Protein AF-A0A7J2RXG9-F1 (afdb_monomer_lite)

Structure (mmCIF, N/CA/C/O backbone):
data_AF-A0A7J2RXG9-F1
#
_entry.id   AF-A0A7J2RXG9-F1
#
loop_
_atom_site.group_PDB
_atom_site.id
_atom_site.type_symbol
_atom_site.label_atom_id
_atom_site.label_alt_id
_atom_site.label_comp_id
_atom_site.label_asym_id
_atom_site.label_entity_id
_atom_site.label_seq_id
_atom_site.pdbx_PDB_ins_code
_atom_site.Cartn_x
_atom_site.Cartn_y
_atom_site.Cartn_z
_atom_site.occupancy
_atom_site.B_iso_or_equiv
_atom_site.auth_seq_id
_atom_site.auth_comp_id
_atom_site.auth_asym_id
_atom_site.auth_atom_id
_atom_site.pdbx_PDB_model_num
ATOM 1 N N . MET A 1 1 ? -74.965 -6.682 -1.757 1.00 42.69 1 MET A N 1
ATOM 2 C CA . MET A 1 1 ? -73.764 -5.880 -1.440 1.00 42.69 1 MET A CA 1
ATOM 3 C C . MET A 1 1 ? -73.115 -6.500 -0.216 1.00 42.69 1 MET A C 1
ATOM 5 O O . MET A 1 1 ? -73.518 -6.186 0.895 1.00 42.69 1 MET A O 1
ATOM 9 N N . GLU A 1 2 ? -72.180 -7.428 -0.402 1.00 43.09 2 GLU A N 1
ATOM 10 C CA . GLU A 1 2 ? -71.397 -7.960 0.717 1.00 43.09 2 GLU A CA 1
ATOM 11 C C . GLU A 1 2 ? -70.166 -7.076 0.910 1.00 43.09 2 GLU A C 1
ATOM 13 O O . GLU A 1 2 ? -69.322 -6.944 0.026 1.00 43.09 2 GLU A O 1
ATOM 18 N N . ARG A 1 3 ? -70.118 -6.392 2.057 1.00 48.59 3 ARG A N 1
ATOM 19 C CA . ARG A 1 3 ? -68.965 -5.599 2.482 1.00 48.59 3 ARG A CA 1
ATOM 20 C C . ARG A 1 3 ? -67.862 -6.570 2.900 1.00 48.59 3 ARG A C 1
ATOM 22 O O . ARG A 1 3 ? -67.930 -7.138 3.985 1.00 48.59 3 ARG A O 1
ATOM 29 N N . GLY A 1 4 ? -66.876 -6.763 2.024 1.00 45.91 4 GLY A N 1
ATOM 30 C CA . GLY A 1 4 ? -65.671 -7.545 2.294 1.00 45.91 4 GLY A CA 1
ATOM 31 C C . GLY A 1 4 ? -64.913 -6.971 3.489 1.00 45.91 4 GLY A C 1
ATOM 32 O O . GLY A 1 4 ? -64.335 -5.890 3.414 1.00 45.91 4 GLY A O 1
ATOM 33 N N . GLY A 1 5 ? -64.976 -7.681 4.613 1.00 48.12 5 GLY A N 1
ATOM 34 C CA . GLY A 1 5 ? -64.293 -7.331 5.848 1.00 48.12 5 GLY A CA 1
ATOM 35 C C . GLY A 1 5 ? -62.840 -7.776 5.809 1.00 48.12 5 GLY A C 1
ATOM 36 O O . GLY A 1 5 ? -62.522 -8.881 6.234 1.00 48.12 5 GLY A O 1
ATOM 37 N N . TYR A 1 6 ? -61.945 -6.912 5.348 1.00 53.44 6 TYR A N 1
ATOM 38 C CA . TYR A 1 6 ? -60.526 -7.049 5.664 1.00 53.44 6 TYR A CA 1
ATOM 39 C C . TYR A 1 6 ? -60.260 -6.304 6.974 1.00 53.44 6 TYR A C 1
ATOM 41 O O . TYR A 1 6 ? -60.362 -5.080 7.045 1.00 53.44 6 TYR A O 1
ATOM 49 N N . LYS A 1 7 ? -59.935 -7.056 8.030 1.00 58.53 7 LYS A N 1
ATOM 50 C CA . LYS A 1 7 ? -59.293 -6.508 9.228 1.00 58.53 7 LYS A CA 1
ATOM 51 C C . LYS A 1 7 ? -57.789 -6.508 8.975 1.00 58.53 7 LYS A C 1
ATOM 53 O O . LYS A 1 7 ? -57.176 -7.569 8.967 1.00 58.53 7 LYS A O 1
ATOM 58 N N . ILE A 1 8 ? -57.207 -5.331 8.764 1.00 63.22 8 ILE A N 1
ATOM 59 C CA . ILE A 1 8 ? -55.752 -5.158 8.832 1.00 63.22 8 ILE A CA 1
ATOM 60 C C . ILE A 1 8 ? -55.407 -5.202 10.321 1.00 63.22 8 ILE A C 1
ATOM 62 O O . ILE A 1 8 ? -55.658 -4.230 11.030 1.00 63.22 8 ILE A O 1
ATOM 66 N N . SER A 1 9 ? -54.957 -6.357 10.817 1.00 66.12 9 SER A N 1
ATOM 67 C CA . SER A 1 9 ? -54.603 -6.509 12.232 1.00 66.12 9 SER A CA 1
ATOM 68 C C . SER A 1 9 ? -53.249 -5.881 12.547 1.00 66.12 9 SER A C 1
ATOM 70 O O . SER A 1 9 ? -53.101 -5.322 13.624 1.00 66.12 9 SER A O 1
ATOM 72 N N . ASP A 1 10 ? -52.311 -5.886 11.592 1.00 61.22 10 ASP A N 1
ATOM 73 C CA . ASP A 1 10 ? -50.938 -5.432 11.812 1.00 61.22 10 ASP A CA 1
ATOM 74 C C . ASP A 1 10 ? -50.377 -4.780 10.541 1.00 61.22 10 ASP A C 1
ATOM 76 O O . ASP A 1 10 ? -50.108 -5.443 9.540 1.00 61.22 10 ASP A O 1
ATOM 80 N N . ILE A 1 11 ? -50.218 -3.453 10.572 1.00 64.62 11 ILE A N 1
ATOM 81 C CA . ILE A 1 11 ? -49.671 -2.659 9.452 1.00 64.62 11 ILE A CA 1
ATOM 82 C C . ILE A 1 11 ? -48.159 -2.912 9.290 1.00 64.62 11 ILE A C 1
ATOM 84 O O . ILE A 1 11 ? -47.605 -2.746 8.206 1.00 64.62 11 ILE A O 1
ATOM 88 N N . TYR A 1 12 ? -47.491 -3.351 10.357 1.00 57.19 12 TYR A N 1
ATOM 89 C CA . TYR A 1 12 ? -46.073 -3.680 10.370 1.00 57.19 12 TYR A CA 1
ATOM 90 C C . TYR A 1 12 ? -45.894 -5.143 10.771 1.00 57.19 12 TYR A C 1
ATOM 92 O O . TYR A 1 12 ? -46.084 -5.500 11.929 1.00 57.19 12 TYR A O 1
ATOM 100 N N . GLN A 1 13 ? -45.513 -5.990 9.815 1.00 66.94 13 GLN A N 1
ATOM 101 C CA . GLN A 1 13 ? -45.321 -7.430 10.041 1.00 66.94 13 GLN A CA 1
ATOM 102 C C . GLN A 1 13 ? -43.941 -7.788 10.620 1.00 66.94 13 GLN A C 1
ATOM 104 O O . GLN A 1 13 ? -43.598 -8.962 10.724 1.00 66.94 13 GLN A O 1
ATOM 109 N N . GLY A 1 14 ? -43.153 -6.781 11.013 1.00 63.03 14 GLY A N 1
ATOM 110 C CA . GLY A 1 14 ? -41.749 -6.959 11.363 1.00 63.03 14 GLY A CA 1
ATOM 111 C C . GLY A 1 14 ? -40.868 -7.110 10.120 1.00 63.03 14 GLY A C 1
ATOM 112 O O . GLY A 1 14 ? -41.244 -7.735 9.132 1.00 63.03 14 GLY A O 1
ATOM 113 N N . GLY A 1 15 ? -39.684 -6.501 10.157 1.00 63.00 15 GLY A N 1
ATOM 114 C CA . GLY A 1 15 ? -38.623 -6.791 9.195 1.00 63.00 15 GLY A CA 1
ATOM 115 C C . GLY A 1 15 ? -37.916 -8.101 9.542 1.00 63.00 15 GLY A C 1
ATOM 116 O O . GLY A 1 15 ? -37.978 -8.571 10.679 1.00 63.00 15 GLY A O 1
ATOM 117 N N . TYR A 1 16 ? -37.215 -8.681 8.569 1.00 63.84 16 TYR A N 1
ATOM 118 C CA . TYR A 1 16 ? -36.390 -9.860 8.811 1.00 63.84 16 TYR A CA 1
ATOM 119 C C . TYR A 1 16 ? -35.345 -9.579 9.893 1.00 63.84 16 TYR A C 1
ATOM 121 O O . TYR A 1 16 ? -34.663 -8.553 9.872 1.00 63.84 16 TYR A O 1
ATOM 129 N N . SER A 1 17 ? -35.212 -10.511 10.833 1.00 64.31 17 SER A N 1
ATOM 130 C CA . SER A 1 17 ? -34.159 -10.459 11.839 1.00 64.31 17 SER A CA 1
ATOM 131 C C . SER A 1 17 ? -32.800 -10.623 11.162 1.00 64.31 17 SER A C 1
ATOM 133 O O . SER A 1 17 ? -32.586 -11.569 10.404 1.00 64.31 17 SER A O 1
ATOM 135 N N . SER A 1 18 ? -31.843 -9.756 11.486 1.00 59.91 18 SER A N 1
ATOM 136 C CA . SER A 1 18 ? -30.441 -9.926 11.082 1.00 59.91 18 SER A CA 1
ATOM 137 C C . SER A 1 18 ? -29.799 -11.189 11.673 1.00 59.91 18 SER A C 1
ATOM 139 O O . SER A 1 18 ? -28.766 -11.632 11.178 1.00 59.91 18 SER A O 1
ATOM 141 N N . LEU A 1 19 ? -30.427 -11.791 12.692 1.00 62.97 19 LEU A N 1
ATOM 142 C CA . LEU A 1 19 ? -30.044 -13.073 13.291 1.00 62.97 19 LEU A CA 1
ATOM 143 C C . LEU A 1 19 ? -30.729 -14.275 12.619 1.00 62.97 19 LEU A C 1
ATOM 145 O O . LEU A 1 19 ? -30.413 -15.418 12.936 1.00 62.97 19 LEU A O 1
ATOM 149 N N . THR A 1 20 ? -31.697 -14.041 11.729 1.00 66.69 20 THR A N 1
ATOM 150 C CA . THR A 1 20 ? -32.462 -15.095 11.045 1.00 66.69 20 THR A CA 1
ATOM 151 C C . THR A 1 20 ? -32.682 -14.689 9.585 1.00 66.69 20 THR A C 1
ATOM 153 O O . THR A 1 20 ? -33.781 -14.277 9.204 1.00 66.69 20 THR A O 1
ATOM 156 N N . PRO A 1 21 ? -31.613 -14.722 8.768 1.00 63.91 21 PRO A N 1
ATOM 157 C CA . PRO A 1 21 ? -31.668 -14.222 7.405 1.00 63.91 21 PRO A CA 1
ATOM 158 C C . PRO A 1 21 ? -32.644 -15.039 6.538 1.00 63.91 21 PRO A C 1
ATOM 160 O O . PRO A 1 21 ? -32.667 -16.267 6.628 1.00 63.91 21 PRO A O 1
ATOM 163 N N . PRO A 1 22 ? -33.422 -14.390 5.655 1.00 68.00 22 PRO A N 1
ATOM 164 C CA . PRO A 1 22 ? -34.437 -15.054 4.833 1.00 68.00 22 PRO A CA 1
ATOM 165 C C . PRO A 1 22 ? -33.862 -15.899 3.685 1.00 68.00 22 PRO A C 1
ATOM 167 O O . PRO A 1 22 ? -34.591 -16.672 3.069 1.00 68.00 22 PRO A O 1
ATOM 170 N N . SER A 1 23 ? -32.574 -15.747 3.359 1.00 74.44 23 SER A N 1
ATOM 171 C CA . SER A 1 23 ? -31.891 -16.540 2.330 1.00 74.44 23 SER A CA 1
ATOM 172 C C . SER A 1 23 ? -30.380 -16.598 2.573 1.00 74.44 23 SER A C 1
ATOM 174 O O . SER A 1 23 ? -29.832 -15.762 3.290 1.00 74.44 23 SER A O 1
ATOM 176 N N . GLY A 1 24 ? -29.694 -17.543 1.923 1.00 67.56 24 GLY A N 1
ATOM 177 C CA . GLY A 1 24 ? -28.233 -17.692 2.005 1.00 67.56 24 GLY A CA 1
ATOM 178 C C . GLY A 1 24 ? -27.420 -16.554 1.372 1.00 67.56 24 GLY A C 1
ATOM 179 O O . GLY A 1 24 ? -26.221 -16.476 1.605 1.00 67.56 24 GLY A O 1
ATOM 180 N N . ASN A 1 25 ? -28.058 -15.651 0.618 1.00 75.25 25 ASN A N 1
ATOM 181 C CA . ASN A 1 25 ? -27.409 -14.476 0.021 1.00 75.25 25 ASN A CA 1
ATOM 182 C C . ASN A 1 25 ? -27.517 -13.224 0.909 1.00 75.25 25 ASN A C 1
ATOM 184 O O . ASN A 1 25 ? -27.153 -12.127 0.488 1.00 75.25 25 ASN A O 1
ATOM 188 N N . TYR A 1 26 ? -28.070 -13.360 2.115 1.00 72.75 26 TYR A N 1
ATOM 189 C CA . TYR A 1 26 ? -28.228 -12.246 3.034 1.00 72.75 26 TYR A CA 1
ATOM 190 C C . TYR A 1 26 ? -26.933 -12.032 3.821 1.00 72.75 26 TYR A C 1
ATOM 192 O O . TYR A 1 26 ? -26.518 -12.885 4.606 1.00 72.75 26 TYR A O 1
ATOM 200 N N . ILE A 1 27 ? -26.302 -10.877 3.627 1.00 71.62 27 ILE A N 1
ATOM 201 C CA . ILE A 1 27 ? -25.128 -10.474 4.400 1.00 71.62 27 ILE A CA 1
ATOM 202 C C . ILE A 1 27 ? -25.622 -9.947 5.744 1.00 71.62 27 ILE A C 1
ATOM 204 O O . ILE A 1 27 ? -26.422 -9.011 5.805 1.00 71.62 27 ILE A O 1
ATOM 208 N N . THR A 1 28 ? -25.180 -10.562 6.839 1.00 72.31 28 THR A N 1
ATOM 209 C CA . THR A 1 28 ? -25.540 -10.070 8.171 1.00 72.31 28 THR A CA 1
ATOM 210 C C . THR A 1 28 ? -24.687 -8.849 8.499 1.00 72.31 28 THR A C 1
ATOM 212 O O . THR A 1 28 ? -23.501 -8.809 8.176 1.00 72.31 28 THR A O 1
ATOM 215 N N . ALA A 1 29 ? -25.257 -7.848 9.172 1.00 71.00 29 ALA A N 1
ATOM 216 C CA . ALA A 1 29 ? -24.521 -6.629 9.522 1.00 71.00 29 ALA A CA 1
ATOM 217 C C . ALA A 1 29 ? -23.242 -6.919 10.337 1.00 71.00 29 ALA A C 1
ATOM 219 O O . ALA A 1 29 ? -22.249 -6.216 10.197 1.00 71.00 29 ALA A O 1
ATOM 220 N N . ALA A 1 30 ? -23.238 -8.002 11.123 1.00 72.81 30 ALA A N 1
ATOM 221 C CA . ALA A 1 30 ? -22.078 -8.454 11.888 1.00 72.81 30 ALA A CA 1
ATOM 222 C C . ALA A 1 30 ? -20.894 -8.920 11.017 1.00 72.81 30 ALA A C 1
ATOM 224 O O . ALA A 1 30 ? -19.774 -8.965 11.508 1.00 72.81 30 ALA A O 1
ATOM 225 N N . THR A 1 31 ? -21.125 -9.260 9.744 1.00 77.88 31 THR A N 1
ATOM 226 C CA . THR A 1 31 ? -20.063 -9.636 8.789 1.00 77.88 31 THR A CA 1
ATOM 227 C C . THR A 1 31 ? -19.453 -8.445 8.048 1.00 77.88 31 THR A C 1
ATOM 229 O O . THR A 1 31 ? -18.541 -8.630 7.246 1.00 77.88 31 THR A O 1
ATOM 232 N N . LEU A 1 32 ? -19.939 -7.227 8.301 1.00 83.88 32 LEU A N 1
ATOM 233 C CA . LEU A 1 32 ? -19.414 -6.004 7.705 1.00 83.88 32 LEU A CA 1
ATOM 234 C C . LEU A 1 32 ? -18.395 -5.344 8.640 1.00 83.88 32 LEU A C 1
ATOM 236 O O . LEU A 1 32 ? -18.587 -5.289 9.858 1.00 83.88 32 LEU A O 1
ATOM 240 N N . GLY A 1 33 ? -17.328 -4.811 8.046 1.00 90.69 33 GLY A N 1
ATOM 241 C CA . GLY A 1 33 ? -16.351 -3.962 8.720 1.00 90.69 33 GLY A CA 1
ATOM 242 C C . GLY A 1 33 ? -16.429 -2.511 8.247 1.00 90.69 33 GLY A C 1
ATOM 243 O O . GLY A 1 33 ? -17.040 -2.212 7.219 1.00 90.69 33 GLY A O 1
ATOM 244 N N . MET A 1 34 ? -15.799 -1.607 8.993 1.00 94.56 34 MET A N 1
ATOM 245 C CA . MET A 1 34 ? -15.643 -0.197 8.615 1.00 94.56 34 MET A CA 1
ATOM 246 C C . MET A 1 34 ? -14.198 0.254 8.769 1.00 94.56 34 MET A C 1
ATOM 248 O O . MET A 1 34 ? -13.487 -0.232 9.638 1.00 94.56 34 MET A O 1
ATOM 252 N N . THR A 1 35 ? -13.786 1.229 7.972 1.00 95.44 35 THR A N 1
ATOM 253 C CA . THR A 1 35 ? -12.441 1.813 8.010 1.00 95.44 35 THR A CA 1
ATOM 254 C C . THR A 1 35 ? -12.472 3.186 8.691 1.00 95.44 35 THR A C 1
ATOM 256 O O . THR A 1 35 ? -13.479 3.898 8.604 1.00 95.44 35 THR A O 1
ATOM 259 N N . THR A 1 36 ? -11.422 3.594 9.415 1.00 95.56 36 THR A N 1
ATOM 260 C CA . THR A 1 36 ? -11.299 4.977 9.935 1.00 95.56 36 THR A CA 1
ATOM 261 C C . THR A 1 36 ? -11.050 5.985 8.800 1.00 95.56 36 THR A C 1
ATOM 263 O O . THR A 1 36 ? -10.757 5.587 7.683 1.00 95.56 36 THR A O 1
ATOM 266 N N . ASP A 1 37 ? -11.215 7.296 9.013 1.00 94.25 37 ASP A N 1
ATOM 267 C CA . ASP A 1 37 ? -10.786 8.269 7.988 1.00 94.25 37 ASP A CA 1
ATOM 268 C C . ASP A 1 37 ? -9.241 8.324 7.929 1.00 94.25 37 ASP A C 1
ATOM 270 O O . ASP A 1 37 ? -8.614 8.566 8.962 1.00 94.25 37 ASP A O 1
ATOM 274 N N . PRO A 1 38 ? -8.606 8.133 6.757 1.00 92.88 38 PRO A N 1
ATOM 275 C CA . PRO A 1 38 ? -7.146 8.157 6.627 1.00 92.88 38 PRO A CA 1
ATOM 276 C C . PRO A 1 38 ? -6.512 9.535 6.871 1.00 92.88 38 PRO A C 1
ATOM 278 O O . PRO A 1 38 ? -5.294 9.646 6.980 1.00 92.88 38 PRO A O 1
ATOM 281 N N . ARG A 1 39 ? -7.311 10.607 6.911 1.00 92.62 39 ARG A N 1
ATOM 282 C CA . ARG A 1 39 ? -6.842 11.999 7.009 1.00 92.62 39 ARG A CA 1
ATOM 283 C C . ARG A 1 39 ? -6.752 12.507 8.446 1.00 92.62 39 ARG A C 1
ATOM 285 O O . ARG A 1 39 ? -6.415 13.672 8.654 1.00 92.62 39 ARG A O 1
ATOM 292 N N . THR A 1 40 ? -7.082 11.680 9.437 1.00 93.00 40 THR A N 1
ATOM 293 C CA . THR A 1 40 ? -7.108 12.085 10.846 1.00 93.00 40 THR A CA 1
ATOM 294 C C . THR A 1 40 ? -6.225 11.204 11.715 1.00 93.00 40 THR A C 1
ATOM 296 O O . THR A 1 40 ? -6.264 9.981 11.649 1.00 93.00 40 THR A O 1
ATOM 299 N N . ALA A 1 41 ? -5.474 11.843 12.610 1.00 93.62 41 ALA A N 1
ATOM 300 C CA . ALA A 1 41 ? -4.743 11.157 13.671 1.00 93.62 41 ALA A CA 1
ATOM 301 C C . ALA A 1 41 ? -5.644 10.797 14.869 1.00 93.62 41 ALA A C 1
ATOM 303 O O . ALA A 1 41 ? -5.244 10.048 15.766 1.00 93.62 41 ALA A O 1
ATOM 304 N N . ASN A 1 42 ? -6.873 11.330 14.924 1.00 94.75 42 ASN A N 1
ATOM 305 C CA . ASN A 1 42 ? -7.802 11.086 16.025 1.00 94.75 42 ASN A CA 1
ATOM 306 C C . ASN A 1 42 ? -8.569 9.765 15.849 1.00 94.75 42 ASN A C 1
ATOM 308 O O . ASN A 1 42 ? -9.800 9.726 15.795 1.00 94.75 42 ASN A O 1
ATOM 312 N N . ILE A 1 43 ? -7.817 8.667 15.785 1.00 95.44 43 ILE A N 1
ATOM 313 C CA . ILE A 1 43 ? -8.352 7.319 15.572 1.00 95.44 43 ILE A CA 1
ATOM 314 C C . ILE A 1 43 ? -9.323 6.883 16.675 1.00 95.44 43 ILE A C 1
ATOM 316 O O . ILE A 1 43 ? -10.232 6.103 16.422 1.00 95.44 43 ILE A O 1
ATOM 320 N N . LEU A 1 44 ? -9.186 7.417 17.893 1.00 94.19 44 LEU A N 1
ATOM 321 C CA . LEU A 1 44 ? -10.066 7.075 19.009 1.00 94.19 44 LEU A CA 1
ATOM 322 C C . LEU A 1 44 ? -11.491 7.561 18.795 1.00 94.19 44 LEU A C 1
ATOM 324 O O . LEU A 1 44 ? -12.445 6.812 19.007 1.00 94.19 44 LEU A O 1
ATOM 328 N N . GLN A 1 45 ? -11.634 8.810 18.356 1.00 95.00 45 GLN A N 1
ATOM 329 C CA . GLN A 1 45 ? -12.941 9.361 18.035 1.00 95.00 45 GLN A CA 1
ATOM 330 C C . GLN A 1 45 ? -13.567 8.625 16.847 1.00 95.00 45 GLN A C 1
ATOM 332 O O . GLN A 1 45 ? -14.760 8.321 16.885 1.00 95.00 45 GLN A O 1
ATOM 337 N N . GLU A 1 46 ? -12.770 8.297 15.830 1.00 95.62 46 GLU A N 1
ATOM 338 C CA . GLU A 1 46 ? -13.228 7.560 14.650 1.00 95.62 46 GLU A CA 1
ATOM 339 C C . GLU A 1 46 ? -13.736 6.159 14.999 1.00 95.62 46 GLU A C 1
ATOM 341 O O . GLU A 1 46 ? -14.864 5.808 14.647 1.00 95.62 46 GLU A O 1
ATOM 346 N N . VAL A 1 47 ? -12.941 5.376 15.736 1.00 95.19 47 VAL A N 1
ATOM 347 C CA . VAL A 1 47 ? -13.320 4.029 16.187 1.00 95.19 47 VAL A CA 1
ATOM 348 C C . VAL A 1 47 ? -14.572 4.100 17.063 1.00 95.19 47 VAL A C 1
ATOM 350 O O . VAL A 1 47 ? -15.531 3.374 16.816 1.00 95.19 47 VAL A O 1
ATOM 353 N N . SER A 1 48 ? -14.615 5.017 18.035 1.00 93.69 48 SER 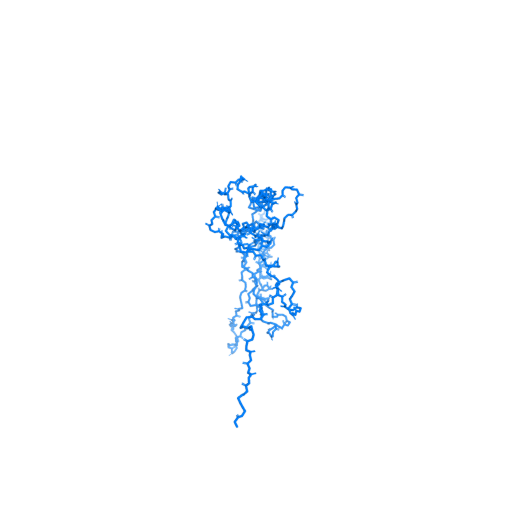A N 1
ATOM 354 C CA . SER A 1 48 ? -15.774 5.204 18.922 1.00 93.69 48 SER A CA 1
ATOM 355 C C . SER A 1 48 ? -17.053 5.562 18.157 1.00 93.69 48 SER A C 1
ATOM 357 O O . SER A 1 48 ? -18.118 4.991 18.395 1.00 93.69 48 SER A O 1
ATOM 359 N N . THR A 1 49 ? -16.948 6.455 17.173 1.00 94.44 49 THR A N 1
ATOM 360 C CA . THR A 1 49 ? -18.090 6.837 16.332 1.00 94.44 49 THR A CA 1
ATOM 361 C C . THR A 1 49 ? -18.578 5.648 15.509 1.00 94.44 49 THR A C 1
ATOM 363 O O . THR A 1 49 ? -19.779 5.386 15.452 1.00 94.44 49 THR A O 1
ATOM 366 N N . LYS A 1 50 ? -17.663 4.879 14.913 1.00 92.69 50 LYS A N 1
ATOM 367 C CA . LYS A 1 50 ? -17.997 3.723 14.066 1.00 92.69 50 LYS A CA 1
ATOM 368 C C . LYS A 1 50 ? -18.584 2.565 14.861 1.00 92.69 50 LYS A C 1
ATOM 370 O O . LYS A 1 50 ? -19.534 1.943 14.394 1.00 92.69 50 LYS A O 1
ATOM 375 N N . LEU A 1 51 ? -18.134 2.355 16.095 1.00 89.56 51 LEU A N 1
ATOM 376 C CA . LEU A 1 51 ? -18.714 1.381 17.023 1.00 89.56 51 LEU A CA 1
ATOM 377 C C . LEU A 1 51 ? -20.217 1.572 17.243 1.00 89.56 51 LEU A C 1
ATOM 379 O O . LEU A 1 51 ? -20.948 0.589 17.357 1.00 89.56 51 LEU A O 1
ATOM 383 N N . SER A 1 52 ? -20.699 2.819 17.246 1.00 87.38 52 SER A N 1
ATOM 384 C CA . SER A 1 52 ? -22.128 3.110 17.436 1.00 87.38 52 SER A CA 1
ATOM 385 C C . SER A 1 52 ? -23.031 2.526 16.340 1.00 87.38 52 SER A C 1
ATOM 387 O O . SER A 1 52 ? -24.223 2.332 16.570 1.00 87.38 52 SER A O 1
ATOM 389 N N . SER A 1 53 ? -22.469 2.189 15.174 1.00 86.62 53 SER A N 1
ATOM 390 C CA . SER A 1 53 ? -23.201 1.556 14.071 1.00 86.62 53 SER A CA 1
ATOM 391 C C . SER A 1 53 ? -23.445 0.051 14.265 1.00 86.62 53 SER A C 1
ATOM 393 O O . SER A 1 53 ? -24.207 -0.546 13.506 1.00 86.62 53 SER A O 1
ATOM 395 N N . GLY A 1 54 ? -22.829 -0.571 15.278 1.00 84.25 54 GLY A N 1
ATOM 396 C CA . GLY A 1 54 ? -22.980 -1.999 15.573 1.00 84.25 54 GLY A CA 1
ATOM 397 C C . GLY A 1 54 ? -22.077 -2.932 14.757 1.00 84.25 54 GLY A C 1
ATOM 398 O O . GLY A 1 54 ? -22.280 -4.147 14.793 1.00 84.25 54 GLY A O 1
ATOM 399 N N . VAL A 1 55 ? -21.087 -2.394 14.039 1.00 88.62 55 VAL A N 1
ATOM 400 C CA . VAL A 1 55 ? -20.082 -3.195 13.321 1.00 88.62 55 VAL A CA 1
ATOM 401 C C . VAL A 1 55 ? -19.192 -3.985 14.275 1.00 88.62 55 VAL A C 1
ATOM 403 O O . VAL A 1 55 ? -18.936 -3.568 15.405 1.00 88.62 55 VAL A O 1
ATOM 406 N N . LYS A 1 56 ? -18.726 -5.1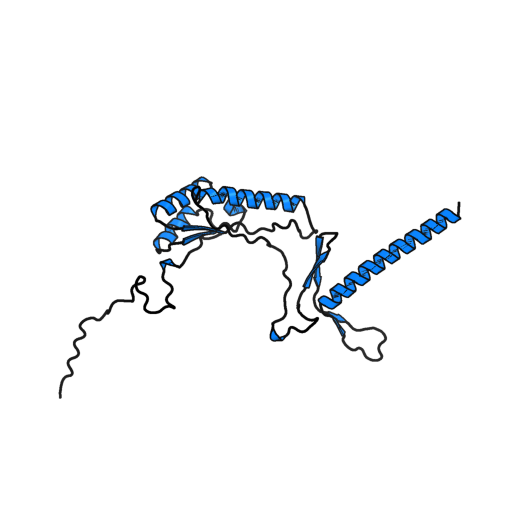48 13.811 1.00 90.50 56 LYS A N 1
ATOM 407 C CA . LYS A 1 56 ? -17.884 -6.061 14.599 1.00 90.50 56 LYS A CA 1
ATOM 408 C C . LYS A 1 56 ? -16.403 -5.992 14.265 1.00 90.50 56 LYS A C 1
ATOM 410 O O . LYS A 1 56 ? -15.605 -6.462 15.065 1.00 90.50 56 LYS A O 1
ATOM 415 N N . HIS A 1 57 ? -16.051 -5.365 13.147 1.00 93.88 57 HIS A N 1
ATOM 416 C CA . HIS A 1 57 ? -14.671 -5.177 12.722 1.00 93.88 57 HIS A CA 1
ATOM 417 C C . HIS A 1 57 ? -14.425 -3.721 12.340 1.00 93.88 57 HIS A C 1
ATOM 419 O O . HIS A 1 57 ? -15.220 -3.133 11.600 1.00 93.88 57 HIS A O 1
ATOM 425 N N . ILE A 1 58 ? -13.327 -3.143 12.823 1.00 95.75 58 ILE A N 1
ATOM 426 C CA . ILE A 1 58 ? -12.888 -1.806 12.416 1.00 95.75 58 ILE A CA 1
ATOM 427 C C . ILE A 1 58 ? -11.431 -1.856 11.960 1.00 95.75 58 ILE A C 1
ATOM 429 O O . ILE A 1 58 ? -10.550 -2.277 12.700 1.00 95.75 58 ILE A O 1
ATOM 433 N N . GLU A 1 59 ? -11.166 -1.383 10.751 1.00 96.50 59 GLU A N 1
ATOM 434 C CA . GLU A 1 59 ? -9.812 -1.199 10.240 1.00 96.50 59 GLU A CA 1
ATOM 435 C C . GLU A 1 59 ? -9.338 0.231 10.514 1.00 96.50 59 GLU A C 1
ATOM 437 O O . GLU A 1 59 ? -9.999 1.209 10.154 1.00 96.50 59 GLU A O 1
ATOM 442 N N . VAL A 1 60 ? -8.197 0.361 11.186 1.00 96.69 60 VAL A N 1
ATOM 443 C CA . VAL A 1 60 ? -7.540 1.649 11.403 1.00 96.69 60 VAL A CA 1
ATOM 444 C C . VAL A 1 60 ? -6.755 2.004 10.145 1.00 96.69 60 VAL A C 1
ATOM 446 O O . VAL A 1 60 ? -5.802 1.321 9.785 1.00 96.69 60 VAL A O 1
ATOM 449 N N . GLU A 1 61 ? -7.154 3.085 9.491 1.00 95.94 61 GLU A N 1
ATOM 450 C CA . GLU A 1 61 ? -6.519 3.633 8.297 1.00 95.94 61 GLU A CA 1
ATOM 451 C C . GLU A 1 61 ? -5.320 4.502 8.672 1.00 95.94 61 GLU A C 1
ATOM 453 O O . GLU A 1 61 ? -5.469 5.613 9.183 1.00 95.94 61 GLU A O 1
ATOM 458 N N . ALA A 1 62 ? -4.124 3.990 8.398 1.00 93.00 62 ALA A N 1
ATOM 459 C CA . ALA A 1 62 ? -2.840 4.643 8.626 1.00 93.00 62 ALA A CA 1
ATOM 460 C C . ALA A 1 62 ? -2.052 4.835 7.318 1.00 93.00 62 ALA A C 1
ATOM 462 O O . ALA A 1 62 ? -0.823 4.848 7.321 1.00 93.00 62 ALA A O 1
ATOM 463 N N . VAL A 1 63 ? -2.761 4.999 6.197 1.00 91.81 63 VAL A N 1
ATOM 464 C CA . VAL A 1 63 ? -2.196 5.067 4.837 1.00 91.81 63 VAL A CA 1
ATOM 465 C C . VAL A 1 63 ? -1.175 6.192 4.630 1.00 91.81 63 VAL A C 1
ATOM 467 O O . VAL A 1 63 ? -0.258 6.027 3.831 1.00 91.81 63 VAL A O 1
ATOM 470 N N . SER A 1 64 ? -1.299 7.319 5.342 1.00 91.25 64 SER A N 1
ATOM 471 C CA . SER A 1 64 ? -0.309 8.405 5.311 1.00 91.25 64 SER A CA 1
ATOM 472 C C . SER A 1 64 ? 0.757 8.170 6.386 1.00 91.25 64 SER A C 1
ATOM 474 O O . SER A 1 64 ? 0.417 8.134 7.576 1.00 91.25 64 SER A O 1
ATOM 476 N N . PRO A 1 65 ? 2.045 8.064 6.004 1.00 89.19 65 PRO A N 1
ATOM 477 C CA . PRO A 1 65 ? 3.142 7.927 6.958 1.00 89.19 65 PRO A CA 1
ATOM 478 C C . PRO A 1 65 ? 3.184 9.062 7.988 1.00 89.19 65 PRO A C 1
ATOM 480 O O . PRO A 1 65 ? 3.392 8.817 9.176 1.00 89.19 65 PRO A O 1
ATOM 483 N N . GLU A 1 66 ? 2.937 10.296 7.547 1.00 91.56 66 GLU A N 1
ATOM 484 C CA . GLU A 1 66 ? 2.996 11.499 8.379 1.00 91.56 66 GLU A CA 1
ATOM 485 C C . GLU A 1 66 ? 1.891 11.495 9.437 1.00 91.56 66 GLU A C 1
ATOM 487 O O . GLU A 1 66 ? 2.129 11.793 10.611 1.00 91.56 66 GLU A O 1
ATOM 492 N N . ILE A 1 67 ? 0.673 11.120 9.032 1.00 92.38 67 ILE A N 1
ATOM 493 C CA . ILE A 1 67 ? -0.455 10.999 9.953 1.00 92.38 67 ILE A CA 1
ATOM 494 C C . ILE A 1 67 ? -0.189 9.863 10.928 1.00 92.38 67 ILE A C 1
ATOM 496 O O . ILE A 1 67 ? -0.327 10.074 12.133 1.00 92.38 67 ILE A O 1
ATOM 500 N N . PHE A 1 68 ? 0.252 8.696 10.452 1.00 93.06 68 PHE A N 1
ATOM 501 C CA . PHE A 1 68 ? 0.544 7.570 11.331 1.00 93.06 68 PHE A CA 1
ATOM 502 C C . PHE A 1 68 ? 1.599 7.919 12.383 1.00 93.06 68 PHE A C 1
ATOM 504 O O . PHE A 1 68 ? 1.423 7.599 13.556 1.00 93.06 68 PHE A O 1
ATOM 511 N N . ASP A 1 69 ? 2.661 8.636 12.018 1.00 91.81 69 ASP A N 1
ATOM 512 C CA . ASP A 1 69 ? 3.690 9.088 12.965 1.00 91.81 69 ASP A CA 1
ATOM 513 C C . ASP A 1 69 ? 3.171 10.052 14.016 1.00 91.81 69 ASP A C 1
ATOM 515 O O . ASP A 1 69 ? 3.617 10.013 15.163 1.00 91.81 69 ASP A O 1
ATOM 519 N N . SER A 1 70 ? 2.191 10.874 13.654 1.00 94.00 70 SER A N 1
ATOM 520 C CA . SER A 1 70 ? 1.556 11.783 14.601 1.00 94.00 70 SER A CA 1
ATOM 521 C C . SER A 1 70 ? 0.645 11.073 15.611 1.00 94.00 70 SER A C 1
ATOM 523 O O . SER A 1 70 ? 0.343 11.656 16.652 1.00 94.00 70 SER A O 1
ATOM 525 N N . ILE A 1 71 ? 0.218 9.827 15.348 1.00 94.88 71 ILE A N 1
ATOM 526 C CA . ILE A 1 71 ? -0.658 9.066 16.250 1.00 94.88 71 ILE A CA 1
ATOM 527 C C . ILE A 1 71 ? 0.133 8.613 17.487 1.00 94.88 71 ILE A C 1
ATOM 529 O O . ILE A 1 71 ? 1.015 7.748 17.381 1.00 94.88 71 ILE A O 1
ATOM 533 N N . PRO A 1 72 ? -0.217 9.099 18.693 1.00 94.12 72 PRO A N 1
ATOM 534 C CA . PRO A 1 72 ? 0.445 8.670 19.913 1.00 94.12 72 PRO A CA 1
ATOM 535 C C . PRO A 1 72 ? 0.211 7.184 20.176 1.00 94.12 72 PRO A C 1
ATOM 537 O O . PRO A 1 72 ? -0.897 6.667 20.023 1.00 94.12 72 PRO A O 1
ATOM 540 N N . LYS A 1 73 ? 1.233 6.504 20.697 1.00 94.06 73 LYS A N 1
ATOM 541 C CA . LYS A 1 73 ? 1.147 5.098 21.121 1.00 94.06 73 LYS A CA 1
ATOM 542 C C . LYS A 1 73 ? -0.023 4.845 22.084 1.00 94.06 73 LYS A C 1
ATOM 544 O O . LYS A 1 73 ? -0.663 3.799 22.041 1.00 94.06 73 LYS A O 1
ATOM 549 N N . GLN A 1 74 ? -0.325 5.822 22.939 1.00 95.94 74 GLN A N 1
ATOM 550 C CA . GLN A 1 74 ? -1.446 5.793 23.877 1.00 95.94 74 GLN A CA 1
ATOM 551 C C . GLN A 1 74 ? -2.799 5.660 23.167 1.00 95.94 74 GLN A C 1
ATOM 553 O O . GLN A 1 74 ? -3.679 4.990 23.696 1.00 95.94 74 GLN A O 1
ATOM 558 N N . HIS A 1 75 ? -2.966 6.242 21.976 1.00 96.38 75 HIS A N 1
ATOM 559 C CA . HIS A 1 75 ? -4.217 6.133 21.226 1.00 96.38 75 HIS A CA 1
ATOM 560 C C . HIS A 1 75 ? -4.433 4.706 20.717 1.00 96.38 75 HIS A C 1
ATOM 562 O O . HIS A 1 75 ? -5.536 4.189 20.839 1.00 96.38 75 HIS A O 1
ATOM 568 N N . LEU A 1 76 ? -3.382 4.029 20.242 1.00 95.88 76 LEU A N 1
ATOM 569 C CA . LEU A 1 76 ? -3.461 2.622 19.823 1.00 95.88 76 LEU A CA 1
ATOM 570 C C . LEU A 1 76 ? -3.831 1.707 21.003 1.00 95.88 76 LEU A C 1
ATOM 572 O O . LEU A 1 76 ? -4.727 0.872 20.894 1.00 95.88 76 LEU A O 1
ATOM 576 N N . LYS A 1 77 ? -3.216 1.932 22.172 1.00 96.69 77 LYS A N 1
ATOM 577 C CA . LYS A 1 77 ? -3.561 1.212 23.410 1.00 96.69 77 LYS A CA 1
ATOM 578 C C . LYS A 1 77 ? -5.004 1.440 23.846 1.00 96.69 77 LYS A C 1
ATOM 580 O O . LYS A 1 77 ? -5.650 0.531 24.361 1.00 96.69 77 LYS A O 1
ATOM 585 N N . GLU A 1 78 ? -5.506 2.655 23.677 1.00 97.06 78 GLU A N 1
ATOM 586 C CA . GLU A 1 78 ? -6.876 2.980 24.048 1.00 97.06 78 GLU A CA 1
ATOM 587 C C . GLU A 1 78 ? -7.886 2.383 23.050 1.00 97.06 78 GLU A C 1
ATOM 589 O O . GLU A 1 78 ? -8.933 1.900 23.479 1.00 97.06 78 GLU A O 1
ATOM 594 N N . VAL A 1 79 ? -7.543 2.275 21.758 1.00 96.50 79 VAL A N 1
ATOM 595 C CA . VAL A 1 79 ? -8.328 1.494 20.783 1.00 96.50 79 VAL A CA 1
ATOM 596 C C . VAL A 1 79 ? -8.405 0.024 21.204 1.00 96.50 79 VAL A C 1
ATOM 598 O O . VAL A 1 79 ? -9.494 -0.540 21.202 1.00 96.50 79 VAL A O 1
ATOM 601 N N . ASN A 1 80 ? -7.298 -0.581 21.645 1.00 96.69 80 ASN A N 1
ATOM 602 C CA . ASN A 1 80 ? -7.294 -1.944 22.192 1.00 96.69 80 ASN A CA 1
ATOM 603 C C . ASN A 1 80 ? -8.183 -2.081 23.443 1.00 96.69 80 ASN A C 1
ATOM 605 O O . ASN A 1 80 ? -8.927 -3.044 23.614 1.00 96.69 80 ASN A O 1
ATOM 609 N N . ARG A 1 81 ? -8.141 -1.103 24.355 1.00 96.19 81 ARG A N 1
ATOM 610 C CA . ARG A 1 81 ? -9.021 -1.120 25.532 1.00 96.19 81 ARG A CA 1
ATOM 611 C C . ARG A 1 81 ? -10.492 -1.079 25.118 1.00 96.19 81 ARG A C 1
ATOM 613 O O . ARG A 1 81 ? -11.311 -1.808 25.678 1.00 96.19 81 ARG A O 1
ATOM 620 N N . LEU A 1 82 ? -10.811 -0.248 24.131 1.00 94.88 82 LEU A N 1
ATOM 621 C CA . LEU A 1 82 ? -12.154 -0.103 23.592 1.00 94.88 82 LEU A CA 1
ATOM 622 C C . LEU A 1 82 ? -12.614 -1.365 22.848 1.00 94.88 82 LEU A C 1
ATOM 624 O O . LEU A 1 82 ? -13.758 -1.782 23.029 1.00 94.88 82 LEU A O 1
ATOM 628 N N . SER A 1 83 ? -11.732 -2.015 22.083 1.00 94.88 83 SER A N 1
ATOM 629 C CA . SER A 1 83 ? -12.033 -3.274 21.395 1.00 94.88 83 SER A CA 1
ATOM 630 C C . SER A 1 83 ? -12.336 -4.395 22.391 1.00 94.88 83 SER A C 1
ATOM 632 O O . SER A 1 83 ? -13.375 -5.044 22.276 1.00 94.88 83 SER A O 1
ATOM 634 N N . LYS A 1 84 ? -11.532 -4.531 23.456 1.00 94.56 84 LYS A N 1
ATOM 635 C CA . LYS A 1 84 ? -11.781 -5.476 24.560 1.00 94.56 84 LYS A CA 1
ATOM 636 C C . LYS A 1 84 ? -13.099 -5.196 25.291 1.00 94.56 84 LYS A C 1
ATOM 638 O O . LYS A 1 84 ? -13.806 -6.134 25.648 1.00 94.56 84 LYS A O 1
ATOM 643 N N . LEU A 1 85 ? -13.445 -3.924 25.511 1.00 94.75 85 LEU A N 1
ATOM 644 C CA . LEU A 1 85 ? -14.683 -3.535 26.198 1.00 94.75 85 LEU A CA 1
ATOM 645 C C . LEU A 1 85 ? -15.939 -3.825 25.363 1.00 94.75 85 LEU A C 1
ATOM 647 O O . LEU A 1 85 ? -16.982 -4.174 25.911 1.00 94.75 85 LEU A O 1
ATOM 651 N N . THR A 1 86 ? -15.847 -3.649 24.046 1.00 92.81 86 THR A N 1
ATOM 652 C CA . THR A 1 86 ? -16.996 -3.733 23.129 1.00 92.81 86 THR A CA 1
ATOM 653 C C . THR A 1 86 ? -17.091 -5.067 22.388 1.00 92.81 86 THR A C 1
ATOM 655 O O . THR A 1 86 ? -18.130 -5.373 21.798 1.00 92.81 86 THR A O 1
ATOM 658 N N . GLY A 1 87 ? -16.039 -5.886 22.451 1.00 91.56 87 GLY A N 1
ATOM 659 C CA . GLY A 1 87 ? -15.951 -7.164 21.755 1.00 91.56 87 GLY A CA 1
ATOM 660 C C . GLY A 1 87 ? -15.933 -6.994 20.238 1.00 91.56 87 GLY A C 1
ATOM 661 O O . GLY A 1 87 ? -16.655 -7.718 19.548 1.00 91.56 87 GLY A O 1
ATOM 662 N N . ILE A 1 88 ? -15.189 -5.999 19.745 1.00 92.38 88 ILE A N 1
ATOM 663 C CA . ILE A 1 88 ? -14.898 -5.848 18.315 1.00 92.38 88 ILE A CA 1
ATOM 664 C C . ILE A 1 88 ? -13.479 -6.294 17.990 1.00 92.38 88 ILE A C 1
ATOM 666 O O . ILE A 1 88 ? -12.587 -6.217 18.836 1.00 92.38 88 ILE A O 1
ATOM 670 N N . ASP A 1 89 ? -13.281 -6.677 16.738 1.00 93.06 89 ASP A N 1
ATOM 671 C CA . ASP A 1 89 ? -11.973 -6.928 16.155 1.00 93.06 89 ASP A CA 1
ATOM 672 C C . ASP A 1 89 ? -11.430 -5.662 15.482 1.00 93.06 89 ASP A C 1
ATOM 674 O O . ASP A 1 89 ? -12.181 -4.789 15.027 1.00 93.06 89 ASP A O 1
ATOM 678 N N . VAL A 1 90 ? -10.101 -5.549 15.446 1.00 95.25 90 VAL A N 1
ATOM 679 C CA . VAL A 1 90 ? -9.397 -4.410 14.851 1.00 95.25 90 VAL A CA 1
ATOM 680 C C . VAL A 1 90 ? -8.304 -4.910 13.910 1.00 95.25 90 VAL A C 1
ATOM 682 O O . VAL A 1 90 ? -7.563 -5.829 14.256 1.00 95.25 90 VAL A O 1
ATOM 685 N N . SER A 1 91 ? -8.183 -4.293 12.734 1.00 96.44 91 SER A N 1
ATOM 686 C CA . SER A 1 91 ? -7.030 -4.436 11.830 1.00 96.44 91 SER A CA 1
ATOM 687 C C . SER A 1 91 ? -6.343 -3.091 11.610 1.00 96.44 91 SER A C 1
ATOM 689 O O . SER A 1 91 ? -6.876 -2.041 11.977 1.00 96.44 91 SER A O 1
ATOM 691 N N . LEU A 1 92 ? -5.149 -3.116 11.022 1.00 96.50 92 LEU A N 1
ATOM 692 C CA . LEU A 1 92 ? -4.440 -1.912 10.602 1.00 96.50 92 LEU A CA 1
ATOM 693 C C . LEU A 1 92 ? -4.222 -1.941 9.090 1.00 96.50 92 LEU A C 1
ATOM 695 O O . LEU A 1 92 ? -3.614 -2.869 8.558 1.00 96.50 92 LEU A O 1
ATOM 699 N N . HIS A 1 93 ? -4.639 -0.878 8.422 1.00 96.31 93 HIS A N 1
ATOM 700 C CA . HIS A 1 93 ? -4.182 -0.556 7.086 1.00 96.31 93 HIS A CA 1
ATOM 701 C C . HIS A 1 93 ? -2.949 0.340 7.218 1.00 96.31 93 HIS A C 1
ATOM 703 O O . HIS A 1 93 ? -3.050 1.517 7.557 1.00 96.31 93 HIS A O 1
ATOM 709 N N . GLY A 1 94 ? -1.770 -0.242 7.033 1.00 93.81 94 GLY A N 1
ATOM 710 C CA . GLY A 1 94 ? -0.488 0.432 7.174 1.00 93.81 94 GLY A CA 1
ATOM 711 C C . GLY A 1 94 ? -0.225 1.487 6.093 1.00 93.81 94 GLY A C 1
ATOM 712 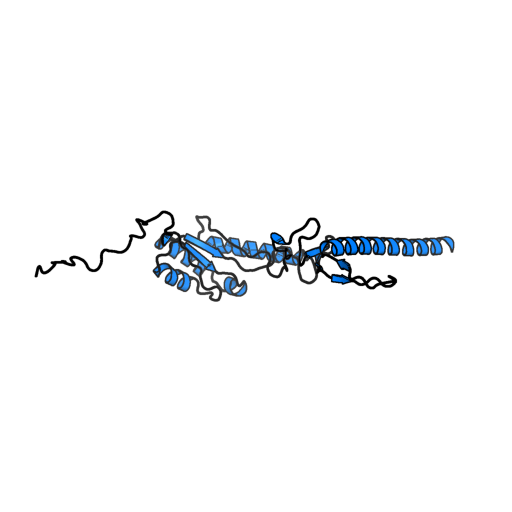O O . GLY A 1 94 ? -0.959 1.578 5.106 1.00 93.81 94 GLY A O 1
ATOM 713 N N . PRO A 1 95 ? 0.844 2.286 6.253 1.00 91.81 95 PRO A N 1
ATOM 714 C CA . PRO A 1 95 ? 1.143 3.352 5.315 1.00 91.81 95 PRO A CA 1
ATOM 715 C C . PRO A 1 95 ? 1.451 2.833 3.912 1.00 91.81 95 PRO A C 1
ATOM 717 O O . PRO A 1 95 ? 2.049 1.769 3.730 1.00 91.81 95 PRO A O 1
ATOM 720 N N . VAL A 1 96 ? 1.057 3.622 2.920 1.00 91.06 96 VAL A N 1
ATOM 721 C CA . VAL A 1 96 ? 1.342 3.376 1.512 1.00 91.06 96 VAL A CA 1
ATOM 722 C C . VAL A 1 96 ? 2.809 3.725 1.265 1.00 91.06 96 VAL A C 1
ATOM 724 O O . VAL A 1 96 ? 3.230 4.860 1.491 1.00 91.06 96 VAL A O 1
ATOM 727 N N . MET A 1 97 ? 3.608 2.741 0.856 1.00 89.62 97 MET A N 1
ATOM 728 C CA . MET A 1 97 ? 5.052 2.912 0.698 1.00 89.62 97 MET A CA 1
ATOM 729 C C . MET A 1 97 ? 5.636 1.937 -0.321 1.00 89.62 97 MET A C 1
ATOM 731 O O . MET A 1 97 ? 5.089 0.876 -0.611 1.00 89.62 97 MET A O 1
ATOM 735 N N . ASN A 1 98 ? 6.794 2.290 -0.856 1.00 89.00 98 ASN A N 1
ATOM 736 C CA . ASN A 1 98 ? 7.572 1.415 -1.714 1.00 89.00 98 ASN A CA 1
ATOM 737 C C . ASN A 1 98 ? 8.604 0.659 -0.879 1.00 89.00 98 ASN A C 1
ATOM 739 O O . ASN A 1 98 ? 9.570 1.254 -0.424 1.00 89.00 98 ASN A O 1
ATOM 743 N N . VAL A 1 99 ? 8.443 -0.654 -0.723 1.00 89.50 99 VAL A N 1
ATOM 744 C CA . VAL A 1 99 ? 9.364 -1.467 0.100 1.00 89.50 99 VAL A CA 1
ATOM 745 C C . VAL A 1 99 ? 10.482 -2.135 -0.700 1.00 89.50 99 VAL A C 1
ATOM 747 O O . VAL A 1 99 ? 11.302 -2.857 -0.145 1.00 89.50 99 VAL A O 1
ATOM 750 N N . SER A 1 100 ? 10.513 -1.939 -2.016 1.00 87.25 100 SER A N 1
ATOM 751 C CA . SER A 1 100 ? 11.428 -2.667 -2.900 1.00 87.25 100 SER A CA 1
ATOM 752 C C . SER A 1 100 ? 12.820 -2.034 -3.015 1.00 87.25 100 SER A C 1
ATOM 754 O O . SER A 1 100 ? 13.725 -2.664 -3.553 1.00 87.25 100 SER A O 1
ATOM 756 N N . GLY A 1 101 ? 12.992 -0.785 -2.561 1.00 86.44 101 GLY A N 1
ATOM 757 C CA . GLY A 1 101 ? 14.232 -0.011 -2.716 1.00 86.44 101 GLY A CA 1
ATOM 758 C C . GLY A 1 101 ? 14.462 0.554 -4.116 1.00 86.44 101 GLY A C 1
ATOM 759 O O . GLY A 1 101 ? 15.422 1.282 -4.353 1.00 86.44 101 GLY A O 1
ATOM 760 N N . ILE A 1 102 ? 13.589 0.247 -5.068 1.00 84.12 102 ILE A N 1
ATOM 761 C CA . ILE A 1 102 ? 13.620 0.885 -6.377 1.00 84.12 102 ILE A CA 1
ATOM 762 C C . ILE A 1 102 ? 13.143 2.331 -6.251 1.00 84.12 102 ILE A C 1
ATOM 764 O O . ILE A 1 102 ? 12.092 2.602 -5.693 1.00 84.12 102 ILE A O 1
ATOM 768 N N . THR A 1 103 ? 13.859 3.255 -6.870 1.00 82.62 103 THR A N 1
ATOM 769 C CA . THR A 1 103 ? 13.501 4.672 -6.971 1.00 82.62 103 THR A CA 1
ATOM 770 C C . THR A 1 103 ? 13.367 5.074 -8.441 1.00 82.62 103 THR A C 1
ATOM 772 O O . THR A 1 103 ? 13.638 4.278 -9.343 1.00 82.62 103 THR A O 1
ATOM 775 N N . GLN A 1 104 ? 13.008 6.332 -8.717 1.00 77.62 104 GLN A N 1
ATOM 776 C CA . GLN A 1 104 ? 13.036 6.857 -10.090 1.00 77.62 104 GLN A CA 1
ATOM 777 C C . GLN A 1 104 ? 14.441 6.805 -10.719 1.00 77.62 104 GLN A C 1
ATOM 779 O O . GLN A 1 104 ? 14.564 6.764 -11.939 1.00 77.62 104 GLN A O 1
ATOM 784 N N . GLN A 1 105 ? 15.494 6.793 -9.899 1.00 82.38 105 GLN A N 1
ATOM 785 C CA . GLN A 1 105 ? 16.892 6.754 -10.324 1.00 82.38 105 GLN A CA 1
ATOM 786 C C . GLN A 1 105 ? 17.442 5.321 -10.452 1.00 82.38 105 GLN A C 1
ATOM 788 O O . GLN A 1 105 ? 18.578 5.146 -10.890 1.00 82.38 105 GLN A O 1
ATOM 793 N N . GLY A 1 106 ? 16.647 4.302 -10.112 1.00 83.00 106 GLY A N 1
ATOM 794 C CA . GLY A 1 106 ? 17.050 2.896 -10.087 1.00 83.00 106 GLY A CA 1
ATOM 795 C C . GLY A 1 106 ? 17.038 2.305 -8.678 1.00 83.00 106 GLY A C 1
ATOM 796 O O . GLY A 1 106 ? 16.475 2.888 -7.748 1.00 83.00 106 GLY A O 1
ATOM 797 N N . PHE A 1 107 ? 17.632 1.125 -8.521 1.00 87.88 107 PHE A N 1
ATOM 798 C CA . PHE A 1 107 ? 17.668 0.423 -7.238 1.00 87.88 107 PHE A CA 1
ATOM 799 C C . PHE A 1 107 ? 18.626 1.086 -6.239 1.00 87.88 107 PHE A C 1
ATOM 801 O O . PHE A 1 107 ? 19.766 1.405 -6.569 1.00 87.88 107 PHE A O 1
ATOM 808 N N . SER A 1 108 ? 18.162 1.249 -5.000 1.00 89.88 108 SER A N 1
ATOM 809 C CA . SER A 1 108 ? 18.932 1.745 -3.865 1.00 89.88 108 SER A CA 1
ATOM 810 C C . SER A 1 108 ? 18.766 0.806 -2.675 1.00 89.88 108 SER A C 1
ATOM 812 O O . SER A 1 108 ? 17.690 0.695 -2.084 1.00 89.88 108 SER A O 1
ATOM 814 N N . GLU A 1 109 ? 19.865 0.168 -2.282 1.00 92.06 109 GLU A N 1
ATOM 815 C CA . GLU A 1 109 ? 19.897 -0.706 -1.107 1.00 92.06 109 GLU A CA 1
ATOM 816 C C . GLU A 1 109 ? 19.616 0.073 0.186 1.00 92.06 109 GLU A C 1
ATOM 818 O O . GLU A 1 109 ? 18.882 -0.392 1.054 1.00 92.06 109 GLU A O 1
ATOM 823 N N . ALA A 1 110 ? 20.130 1.303 0.290 1.00 94.19 110 ALA A N 1
ATOM 824 C CA . ALA A 1 110 ? 19.881 2.162 1.444 1.00 94.19 110 ALA A CA 1
ATOM 825 C C . ALA A 1 110 ? 18.391 2.517 1.588 1.00 94.19 110 ALA A C 1
ATOM 827 O O . ALA A 1 110 ? 17.872 2.545 2.704 1.00 94.19 110 ALA A O 1
ATOM 828 N N . GLU A 1 111 ? 17.701 2.747 0.465 1.00 91.81 111 GLU A N 1
ATOM 829 C CA . GLU A 1 111 ? 16.257 3.008 0.460 1.00 91.81 111 GLU A CA 1
ATOM 830 C C . GLU A 1 111 ? 15.474 1.752 0.856 1.00 91.81 111 GLU A C 1
ATOM 832 O O . GLU A 1 111 ? 14.571 1.828 1.689 1.00 91.81 111 GLU A O 1
ATOM 837 N N . ARG A 1 112 ? 15.864 0.579 0.331 1.00 92.00 112 ARG A N 1
ATOM 838 C CA . ARG A 1 112 ? 15.274 -0.713 0.715 1.00 92.00 112 ARG A CA 1
ATOM 839 C C . ARG A 1 112 ? 15.333 -0.912 2.227 1.00 92.00 112 ARG A C 1
ATOM 841 O O . ARG A 1 112 ? 14.306 -1.141 2.859 1.00 92.00 112 ARG A O 1
ATOM 848 N N . GLU A 1 113 ? 16.519 -0.767 2.818 1.00 95.62 113 GLU A N 1
ATOM 849 C CA . GLU A 1 113 ? 16.702 -0.930 4.261 1.00 95.62 113 GLU A CA 1
ATOM 850 C C . GLU A 1 113 ? 15.899 0.090 5.078 1.00 95.62 113 GLU A C 1
ATOM 852 O O . GLU A 1 113 ? 15.350 -0.246 6.130 1.00 95.62 113 GLU A O 1
ATOM 857 N N . ALA A 1 114 ? 15.842 1.348 4.632 1.00 93.75 114 ALA A N 1
ATOM 858 C CA . ALA A 1 114 ? 15.063 2.380 5.307 1.00 93.75 114 ALA A CA 1
ATOM 859 C C . ALA A 1 114 ? 13.565 2.029 5.326 1.00 93.75 114 ALA A C 1
ATOM 861 O O . ALA A 1 114 ? 12.918 2.138 6.372 1.00 93.75 114 ALA A O 1
ATOM 862 N N . MET A 1 115 ? 13.033 1.546 4.201 1.00 92.88 115 MET A N 1
ATOM 863 C CA . MET A 1 115 ? 11.630 1.151 4.066 1.00 92.88 115 MET A CA 1
ATOM 864 C C . MET A 1 115 ? 11.312 -0.144 4.821 1.00 92.88 115 MET A C 1
ATOM 866 O O . MET A 1 115 ? 10.268 -0.240 5.462 1.00 92.88 115 MET A O 1
ATOM 870 N N . GLU A 1 116 ? 12.231 -1.106 4.873 1.00 93.56 116 GLU A N 1
ATOM 871 C CA . GLU A 1 116 ? 12.081 -2.306 5.709 1.00 93.56 116 GLU A CA 1
ATOM 872 C C . GLU A 1 116 ? 12.024 -1.969 7.202 1.00 93.56 116 GLU A C 1
ATOM 874 O O . GLU A 1 116 ? 11.150 -2.462 7.922 1.00 93.56 116 GLU A O 1
ATOM 879 N N . ARG A 1 117 ? 12.899 -1.069 7.675 1.00 94.56 117 ARG A N 1
ATOM 880 C CA . ARG A 1 117 ? 12.840 -0.556 9.054 1.00 94.56 117 ARG A CA 1
ATOM 881 C C . ARG A 1 117 ? 11.513 0.150 9.326 1.00 94.56 117 ARG A C 1
ATOM 883 O O . ARG A 1 117 ? 10.977 0.033 10.427 1.00 94.56 117 ARG A O 1
ATOM 890 N N . ARG A 1 118 ? 10.963 0.847 8.329 1.00 92.44 118 ARG A N 1
ATOM 891 C CA . ARG A 1 118 ? 9.665 1.517 8.432 1.00 92.44 118 ARG A CA 1
ATOM 892 C C . ARG A 1 118 ? 8.512 0.524 8.571 1.00 92.44 118 ARG A C 1
ATOM 894 O O . ARG A 1 118 ? 7.688 0.690 9.465 1.00 92.44 118 ARG A O 1
ATOM 901 N N . VAL A 1 119 ? 8.478 -0.524 7.749 1.00 94.19 119 VAL A N 1
ATOM 902 C CA . VAL A 1 119 ? 7.494 -1.614 7.874 1.00 94.19 119 VAL A CA 1
ATOM 903 C C . VAL A 1 119 ? 7.596 -2.268 9.251 1.00 94.19 119 VAL A C 1
ATOM 905 O O . VAL A 1 119 ? 6.577 -2.474 9.908 1.00 94.19 119 VAL A O 1
ATOM 908 N N . ALA A 1 120 ? 8.816 -2.540 9.724 1.00 94.81 120 ALA A N 1
ATOM 909 C CA . ALA A 1 120 ? 9.036 -3.110 11.048 1.00 94.81 120 ALA A CA 1
ATOM 910 C C . ALA A 1 120 ? 8.494 -2.206 12.170 1.00 94.81 120 ALA A C 1
ATOM 912 O O . ALA A 1 120 ? 7.814 -2.702 13.066 1.00 94.81 120 ALA A O 1
ATOM 913 N N . ASP A 1 121 ? 8.727 -0.890 12.109 1.00 94.12 121 ASP A N 1
ATOM 914 C CA . ASP A 1 121 ? 8.157 0.065 13.070 1.00 94.12 121 ASP A CA 1
ATOM 915 C C . ASP A 1 121 ? 6.622 0.042 13.059 1.00 94.12 121 ASP A C 1
ATOM 917 O O . ASP A 1 121 ? 5.998 -0.028 14.119 1.00 94.12 121 ASP A O 1
ATOM 921 N N . VAL A 1 122 ? 6.001 0.015 11.874 1.00 94.38 122 VAL A N 1
ATOM 922 C CA . VAL A 1 122 ? 4.537 -0.073 11.747 1.00 94.38 122 VAL A CA 1
ATOM 923 C C . VAL A 1 122 ? 4.009 -1.352 12.393 1.00 94.38 122 VAL A C 1
ATOM 925 O O . VAL A 1 122 ? 3.057 -1.275 13.165 1.00 94.38 122 VAL A O 1
ATOM 928 N N . LEU A 1 123 ? 4.639 -2.503 12.142 1.00 93.56 123 LEU A N 1
ATOM 929 C CA . LEU A 1 123 ? 4.254 -3.787 12.741 1.00 93.56 123 LEU A CA 1
ATOM 930 C C . LEU A 1 123 ? 4.427 -3.798 14.268 1.00 93.56 123 LEU A C 1
ATOM 932 O O . LEU A 1 123 ? 3.579 -4.304 15.002 1.00 93.56 123 LEU A O 1
ATOM 936 N N . ILE A 1 124 ? 5.512 -3.212 14.777 1.00 93.62 124 ILE A N 1
ATOM 937 C CA . ILE A 1 124 ? 5.748 -3.111 16.223 1.00 93.62 124 ILE A CA 1
ATOM 938 C C . ILE A 1 124 ? 4.706 -2.194 16.869 1.00 93.62 124 ILE A C 1
ATOM 940 O O . ILE A 1 124 ? 4.196 -2.489 17.949 1.00 93.62 124 ILE A O 1
ATOM 944 N N . ARG A 1 125 ? 4.360 -1.079 16.222 1.00 94.00 125 ARG A N 1
ATOM 945 C CA . ARG A 1 125 ? 3.345 -0.150 16.729 1.00 94.00 125 ARG A CA 1
ATOM 946 C C . ARG A 1 125 ? 1.938 -0.726 16.617 1.00 94.00 125 ARG A C 1
ATOM 948 O O . ARG A 1 125 ? 1.143 -0.521 17.530 1.00 94.00 125 ARG A O 1
ATOM 955 N N . SER A 1 126 ? 1.630 -1.468 15.555 1.00 94.19 126 SER A N 1
ATOM 956 C CA . SER A 1 126 ? 0.326 -2.113 15.370 1.00 94.19 126 SER A CA 1
ATOM 957 C C . SER A 1 126 ? 0.047 -3.145 16.459 1.00 94.19 126 SER A C 1
ATOM 959 O O . SER A 1 126 ? -1.100 -3.295 16.867 1.00 94.19 126 SER A O 1
ATOM 961 N N . HIS A 1 127 ? 1.085 -3.782 17.009 1.00 94.56 127 HIS A N 1
ATOM 962 C CA . HIS A 1 127 ? 0.961 -4.694 18.147 1.00 94.56 127 HIS A CA 1
ATOM 963 C C . HIS A 1 127 ? 0.272 -4.051 19.365 1.00 94.56 127 HIS A C 1
ATOM 965 O O . HIS A 1 127 ? -0.383 -4.732 20.146 1.00 94.56 127 HIS A O 1
ATOM 971 N N . GLU A 1 128 ? 0.323 -2.726 19.510 1.00 95.25 128 GLU A N 1
ATOM 972 C CA . GLU A 1 128 ? -0.366 -2.018 20.595 1.00 95.25 128 GLU A CA 1
ATOM 973 C C . GLU A 1 128 ? -1.898 -2.056 20.480 1.00 95.25 128 GLU A C 1
ATOM 975 O O . GLU A 1 128 ? -2.583 -1.891 21.492 1.00 95.25 128 GLU A O 1
ATOM 980 N N . LEU A 1 129 ? -2.433 -2.301 19.277 1.00 95.25 129 LEU A N 1
ATOM 981 C CA . LEU A 1 129 ? -3.868 -2.487 19.034 1.00 95.25 129 LEU A CA 1
ATOM 982 C C . LEU A 1 129 ? -4.379 -3.830 19.569 1.00 95.25 129 LEU A C 1
ATOM 984 O O . LEU A 1 129 ? -5.563 -3.938 19.877 1.00 95.25 129 LEU A O 1
ATOM 988 N N . ASN A 1 130 ? -3.510 -4.836 19.700 1.00 95.38 130 ASN A N 1
ATOM 989 C CA . ASN A 1 130 ? -3.818 -6.093 20.377 1.00 95.38 130 ASN A CA 1
ATOM 990 C C . ASN A 1 130 ? -2.523 -6.852 20.756 1.00 95.38 130 ASN A C 1
ATOM 992 O O . ASN A 1 130 ? -2.056 -7.682 19.977 1.00 95.38 130 ASN A O 1
ATOM 996 N N . PRO A 1 131 ? -1.947 -6.602 21.948 1.00 93.62 131 PRO A N 1
ATOM 997 C CA . PRO A 1 131 ? -0.684 -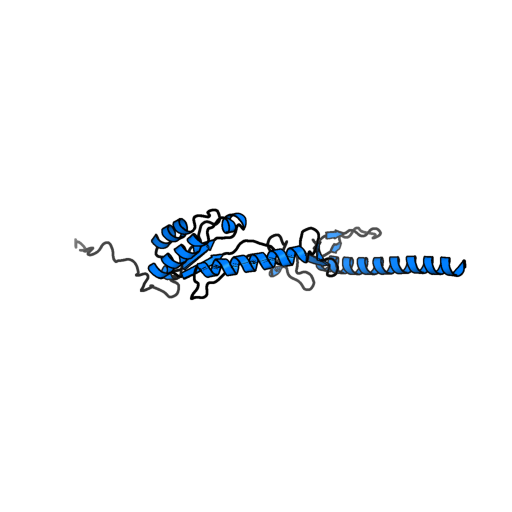7.221 22.359 1.00 93.62 131 PRO A CA 1
ATOM 998 C C . PRO A 1 131 ? -0.775 -8.728 22.624 1.00 93.62 131 PRO A C 1
ATOM 1000 O O . PRO A 1 131 ? 0.215 -9.445 22.533 1.00 93.62 131 PRO A O 1
ATOM 1003 N N . ASP A 1 132 ? -1.966 -9.213 22.979 1.00 89.88 132 ASP A N 1
ATOM 1004 C CA . ASP A 1 132 ? -2.186 -10.613 23.362 1.00 89.88 132 ASP A CA 1
ATOM 1005 C C . ASP A 1 132 ? -2.685 -11.465 22.182 1.00 89.88 132 ASP A C 1
ATOM 1007 O O . ASP A 1 132 ? -2.804 -12.685 22.292 1.00 89.88 132 ASP A O 1
ATOM 1011 N N . GLY A 1 133 ? -3.030 -10.820 21.067 1.00 83.38 133 GLY A N 1
ATOM 1012 C CA . GLY A 1 133 ? -3.630 -11.444 19.897 1.00 83.38 133 GLY A CA 1
ATOM 1013 C C . GLY A 1 133 ? -2.836 -11.188 18.625 1.00 83.38 133 GLY A C 1
ATOM 1014 O O . GLY A 1 133 ? -1.767 -10.583 18.629 1.00 83.38 133 GLY A O 1
ATOM 1015 N N . ASN A 1 134 ? -3.385 -11.663 17.511 1.00 85.25 134 ASN A N 1
ATOM 1016 C CA . ASN A 1 134 ? -2.841 -11.405 16.188 1.00 85.25 134 ASN A CA 1
ATOM 1017 C C . ASN A 1 134 ? -3.840 -10.545 15.419 1.00 85.25 134 ASN A C 1
ATOM 1019 O O . ASN A 1 134 ? -5.013 -10.910 15.330 1.00 85.25 134 ASN A O 1
ATOM 1023 N N . ILE A 1 135 ? -3.388 -9.412 14.888 1.00 94.38 135 ILE A N 1
ATOM 1024 C CA . ILE A 1 135 ? -4.218 -8.544 14.051 1.00 94.38 135 ILE A CA 1
ATOM 1025 C C . ILE A 1 135 ? -3.715 -8.580 12.609 1.00 94.38 135 ILE A C 1
ATOM 1027 O O . ILE A 1 135 ? -2.501 -8.611 12.390 1.00 94.38 135 ILE A O 1
ATOM 1031 N N . PRO A 1 136 ? -4.610 -8.545 11.611 1.00 94.88 136 PRO A N 1
ATOM 1032 C CA . PRO A 1 136 ? -4.203 -8.305 10.238 1.00 94.88 136 PRO A CA 1
ATOM 1033 C C . PRO A 1 136 ? -3.584 -6.910 10.102 1.00 94.88 136 PRO A C 1
ATOM 1035 O O . PRO A 1 136 ? -4.154 -5.923 10.578 1.00 94.88 136 PRO A O 1
ATOM 1038 N N . VAL A 1 137 ? -2.434 -6.840 9.431 1.00 94.94 137 VAL A N 1
ATOM 1039 C CA . VAL A 1 137 ? -1.805 -5.583 9.023 1.00 94.94 137 VAL A CA 1
ATOM 1040 C C . VAL A 1 137 ? -1.597 -5.619 7.515 1.00 94.94 137 VAL A C 1
ATOM 1042 O O . VAL A 1 137 ? -0.809 -6.421 7.014 1.00 94.94 137 VAL A O 1
ATOM 1045 N N . ASN A 1 138 ? -2.324 -4.767 6.801 1.00 93.62 138 ASN A N 1
ATOM 1046 C CA . ASN A 1 138 ? -2.303 -4.693 5.344 1.00 93.62 138 ASN A CA 1
ATOM 1047 C C . ASN A 1 138 ? -1.414 -3.534 4.888 1.00 93.62 138 ASN A C 1
ATOM 1049 O O . ASN A 1 138 ? -1.398 -2.488 5.525 1.00 93.62 138 ASN A O 1
ATOM 1053 N N . PHE A 1 139 ? -0.693 -3.700 3.781 1.00 91.75 139 PHE A N 1
ATOM 1054 C CA . PHE A 1 139 ? 0.159 -2.655 3.211 1.00 91.75 139 PHE A CA 1
ATOM 1055 C C . PHE A 1 139 ? -0.026 -2.572 1.700 1.00 91.75 139 PHE A C 1
ATOM 1057 O O . PHE A 1 139 ? -0.122 -3.596 1.020 1.00 91.75 139 PHE A O 1
ATOM 1064 N N . HIS A 1 140 ? 0.057 -1.356 1.166 1.00 89.06 140 HIS A N 1
ATOM 1065 C CA . HIS A 1 140 ? 0.379 -1.135 -0.240 1.00 89.06 140 HIS A CA 1
ATOM 1066 C C . HIS A 1 140 ? 1.898 -1.009 -0.364 1.00 89.06 140 HIS A C 1
ATOM 1068 O O . HIS A 1 140 ? 2.453 0.038 -0.055 1.00 89.06 140 HIS A O 1
ATOM 1074 N N . SER A 1 141 ? 2.562 -2.092 -0.773 1.00 84.62 141 SER A N 1
ATOM 1075 C CA . SER A 1 141 ? 4.029 -2.226 -0.775 1.00 84.62 141 SER A CA 1
ATOM 1076 C C . SER A 1 141 ? 4.717 -1.805 -2.082 1.00 84.62 141 SER A C 1
ATOM 1078 O O . SER A 1 141 ? 5.947 -1.775 -2.163 1.00 84.62 141 SER A O 1
ATOM 1080 N N . ALA A 1 142 ? 3.926 -1.500 -3.110 1.00 83.62 142 ALA A N 1
ATOM 1081 C CA . ALA A 1 142 ? 4.382 -1.160 -4.455 1.00 83.62 142 ALA A CA 1
ATOM 1082 C C . ALA A 1 142 ? 3.916 0.244 -4.872 1.00 83.62 142 ALA A C 1
ATOM 1084 O O . ALA A 1 142 ? 3.555 0.467 -6.030 1.00 83.62 142 ALA A O 1
ATOM 1085 N N . GLU A 1 143 ? 3.904 1.191 -3.933 1.00 84.62 143 GLU A N 1
ATOM 1086 C CA . GLU A 1 143 ? 3.524 2.564 -4.257 1.00 84.62 143 GLU A CA 1
ATOM 1087 C C . GLU A 1 143 ? 4.476 3.188 -5.282 1.00 84.62 143 GLU A C 1
ATOM 1089 O O . GLU A 1 143 ? 5.693 3.014 -5.217 1.00 84.62 143 GLU A O 1
ATOM 1094 N N . GLY A 1 144 ? 3.912 3.927 -6.238 1.00 76.69 144 GLY A N 1
ATOM 1095 C CA . GLY A 1 144 ? 4.685 4.621 -7.266 1.00 76.69 144 GLY A CA 1
ATOM 1096 C C . GLY A 1 144 ? 5.235 3.724 -8.379 1.00 76.69 144 GLY A C 1
ATOM 1097 O O . GLY A 1 144 ? 5.856 4.248 -9.306 1.00 76.69 144 GLY A O 1
ATOM 1098 N N . PHE A 1 145 ? 4.983 2.406 -8.360 1.00 76.00 145 PHE A N 1
ATOM 1099 C CA . PHE A 1 145 ? 5.363 1.528 -9.470 1.00 76.00 145 PHE A CA 1
ATOM 1100 C C . PHE A 1 145 ? 4.335 1.563 -10.588 1.00 76.00 145 PHE A C 1
ATOM 1102 O O . PHE A 1 145 ? 3.193 1.136 -10.389 1.00 76.00 145 PHE A O 1
ATOM 1109 N N . PRO A 1 146 ? 4.724 1.961 -11.811 1.00 75.38 146 PRO A N 1
ATOM 1110 C CA . PRO A 1 146 ? 3.890 1.691 -12.962 1.00 75.38 146 PRO A CA 1
ATOM 1111 C C . PRO A 1 146 ? 3.835 0.171 -13.172 1.00 75.38 146 PRO A C 1
ATOM 1113 O O . PRO A 1 146 ? 4.847 -0.483 -13.412 1.00 75.38 146 PRO A O 1
ATOM 1116 N N . GLY A 1 147 ? 2.640 -0.406 -13.069 1.00 80.44 147 GLY A N 1
ATOM 1117 C CA . GLY A 1 147 ? 2.405 -1.800 -13.429 1.00 80.44 147 GLY A CA 1
ATOM 1118 C C . GLY A 1 147 ? 2.363 -1.995 -14.946 1.00 80.44 147 GLY A C 1
ATOM 1119 O O . GLY A 1 147 ? 2.014 -1.083 -15.703 1.00 80.44 147 GLY A O 1
ATOM 1120 N N . SER A 1 148 ? 2.672 -3.210 -15.400 1.00 88.25 148 SER A N 1
ATOM 1121 C CA . SER A 1 148 ? 2.409 -3.596 -16.790 1.00 88.25 148 SER A CA 1
ATOM 1122 C C . SER A 1 148 ? 0.901 -3.654 -17.047 1.00 88.25 148 SER A C 1
ATOM 1124 O O . SER A 1 148 ? 0.139 -4.161 -16.225 1.00 88.25 148 SER A O 1
ATOM 1126 N N . GLN A 1 149 ? 0.465 -3.157 -18.203 1.00 88.75 149 GLN A N 1
ATOM 1127 C CA . GLN A 1 149 ? -0.934 -3.197 -18.620 1.00 88.75 149 GLN A CA 1
ATOM 1128 C C . GLN A 1 149 ? -1.128 -4.332 -19.613 1.00 88.75 149 GLN A C 1
ATOM 1130 O O . GLN A 1 149 ? -0.575 -4.309 -20.714 1.00 88.75 149 GLN A O 1
ATOM 1135 N N . LEU A 1 150 ? -1.929 -5.319 -19.225 1.00 88.44 150 LEU A N 1
ATOM 1136 C CA . LEU A 1 150 ? -2.296 -6.426 -20.098 1.00 88.44 150 LEU A CA 1
ATOM 1137 C C . LEU A 1 150 ? -3.445 -6.027 -21.023 1.00 88.44 150 LEU A C 1
ATOM 1139 O O . LEU A 1 150 ? -4.310 -5.234 -20.651 1.00 88.44 150 LEU A O 1
ATOM 1143 N N . LEU A 1 151 ? -3.481 -6.627 -22.209 1.00 87.06 151 LEU A N 1
ATOM 1144 C CA . LEU A 1 151 ? -4.641 -6.535 -23.093 1.00 87.06 151 LEU A CA 1
ATOM 1145 C C . LEU A 1 151 ? -5.864 -7.237 -22.462 1.00 87.06 151 LEU A C 1
ATOM 1147 O O . LEU A 1 151 ? -5.692 -8.113 -21.598 1.00 87.06 151 LEU A O 1
ATOM 1151 N N . PRO A 1 152 ? -7.101 -6.892 -22.864 1.00 88.25 152 PRO A N 1
ATOM 1152 C CA . PRO A 1 152 ? -8.293 -7.657 -22.502 1.00 88.25 152 PRO A CA 1
ATOM 1153 C C . PRO A 1 152 ? -8.144 -9.136 -22.892 1.00 88.25 152 PRO A C 1
ATOM 1155 O O . PRO A 1 152 ? -7.521 -9.417 -23.914 1.00 88.25 152 PRO A O 1
ATOM 1158 N N . PRO A 1 153 ? -8.717 -10.098 -22.140 1.00 87.56 153 PRO A N 1
ATOM 1159 C CA . PRO A 1 153 ? -8.598 -11.523 -22.465 1.00 87.56 153 PRO A CA 1
ATOM 1160 C C . PRO A 1 153 ? -8.984 -11.884 -23.907 1.00 87.56 153 PRO A C 1
ATOM 1162 O O . PRO A 1 153 ? -8.384 -12.787 -24.474 1.00 87.56 153 PRO A O 1
ATOM 1165 N N . SER A 1 154 ? -9.933 -11.158 -24.504 1.00 88.31 154 SER A N 1
ATOM 1166 C CA . SER A 1 154 ? -10.380 -11.330 -25.893 1.00 88.31 154 SER A CA 1
ATOM 1167 C C . SER A 1 154 ? -9.358 -10.910 -26.955 1.00 88.31 154 SER A C 1
ATOM 1169 O O . SER A 1 154 ? -9.490 -11.318 -28.100 1.00 88.31 154 SER A O 1
ATOM 1171 N N . GLU A 1 155 ? -8.373 -10.084 -26.598 1.00 83.69 155 GLU A N 1
ATOM 1172 C CA . GLU A 1 155 ? -7.371 -9.511 -27.513 1.00 83.69 155 GLU A CA 1
ATOM 1173 C C . GLU A 1 155 ? -5.964 -10.089 -27.288 1.00 83.69 155 GLU A C 1
ATOM 1175 O O . GLU A 1 155 ? -4.998 -9.653 -27.915 1.00 83.69 155 GLU A O 1
ATOM 1180 N N . ARG A 1 156 ? -5.820 -11.036 -26.353 1.00 82.88 156 ARG A N 1
ATOM 1181 C CA . ARG A 1 156 ? -4.533 -11.670 -26.050 1.00 82.88 156 ARG A CA 1
ATOM 1182 C C . ARG A 1 156 ? -4.251 -12.772 -27.061 1.00 82.88 156 ARG A C 1
ATOM 1184 O O . ARG A 1 156 ? -4.972 -13.763 -27.109 1.00 82.88 156 ARG A O 1
ATOM 1191 N N . GLU A 1 157 ? -3.143 -12.638 -27.775 1.00 81.12 157 GLU A N 1
ATOM 1192 C CA . GLU A 1 157 ? -2.621 -13.656 -28.688 1.00 81.12 157 GLU A CA 1
ATOM 1193 C C . GLU A 1 157 ? -1.243 -14.139 -28.213 1.00 81.12 157 GLU A C 1
ATOM 1195 O O . GLU A 1 157 ? -0.601 -13.547 -27.333 1.00 81.12 157 GLU A O 1
ATOM 1200 N N . GLU A 1 158 ? -0.771 -15.255 -28.767 1.00 69.75 158 GLU A N 1
ATOM 1201 C CA . GLU A 1 158 ? 0.584 -15.728 -28.506 1.00 69.75 158 GLU A CA 1
ATOM 1202 C C . GLU A 1 158 ? 1.598 -14.688 -29.014 1.00 69.75 158 GLU A C 1
ATOM 1204 O O . GLU A 1 158 ? 1.564 -14.278 -30.168 1.00 69.75 158 GLU A O 1
ATOM 1209 N N . GLY A 1 159 ? 2.457 -14.190 -28.120 1.00 68.62 159 GLY A N 1
ATOM 1210 C CA . GLY A 1 159 ? 3.405 -13.110 -28.426 1.00 68.62 159 GLY A CA 1
ATOM 1211 C C . GLY A 1 159 ? 2.850 -11.680 -28.337 1.00 68.62 159 GLY A C 1
ATOM 1212 O O . GLY A 1 159 ? 3.632 -10.744 -28.450 1.00 68.62 159 GLY A O 1
ATOM 1213 N N . LYS A 1 160 ? 1.548 -11.488 -28.074 1.00 76.06 160 LYS A N 1
ATOM 1214 C CA . LYS A 1 160 ? 0.925 -10.160 -27.927 1.00 76.06 160 LYS A CA 1
ATOM 1215 C C . LYS A 1 160 ? 0.001 -10.133 -26.714 1.00 76.06 160 LYS A C 1
ATOM 1217 O O . LYS A 1 160 ? -1.195 -10.419 -26.805 1.00 76.06 160 LYS A O 1
ATOM 1222 N N . LYS A 1 161 ? 0.569 -9.827 -25.544 1.00 80.75 161 LYS A N 1
ATOM 1223 C CA . LYS A 1 161 ? -0.140 -9.938 -24.257 1.00 80.75 161 LYS A CA 1
ATOM 1224 C C . LYS A 1 161 ? -0.235 -8.609 -23.517 1.00 80.75 161 LYS A C 1
ATOM 1226 O O . LYS A 1 161 ? -1.201 -8.410 -22.773 1.00 80.75 161 LYS A O 1
ATOM 1231 N N . ALA A 1 162 ? 0.718 -7.702 -23.723 1.00 83.31 162 ALA A N 1
ATOM 1232 C CA . ALA A 1 162 ? 0.769 -6.415 -23.043 1.00 83.31 162 ALA A CA 1
ATOM 1233 C C . ALA A 1 162 ? 0.466 -5.231 -23.976 1.00 83.31 162 ALA A C 1
ATOM 1235 O O . ALA A 1 162 ? 0.964 -5.137 -25.094 1.00 83.31 162 ALA A O 1
ATOM 1236 N N . ARG A 1 163 ? -0.322 -4.275 -23.474 1.00 85.50 163 ARG A N 1
ATOM 1237 C CA . ARG A 1 163 ? -0.444 -2.924 -24.044 1.00 85.50 163 ARG A CA 1
ATOM 1238 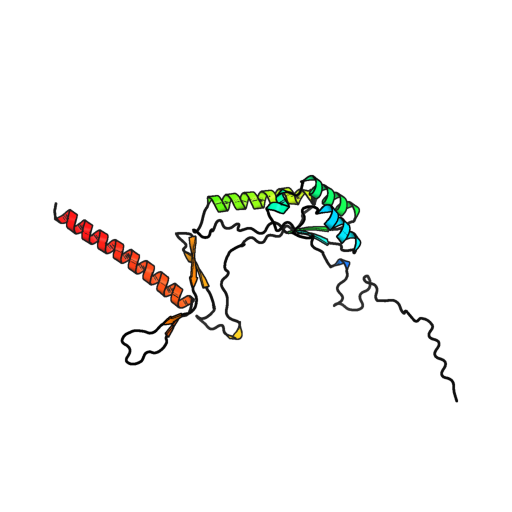C C . ARG A 1 163 ? 0.723 -2.039 -23.615 1.00 85.50 163 ARG A C 1
ATOM 1240 O O . ARG A 1 163 ? 1.151 -1.179 -24.370 1.00 85.50 163 ARG A O 1
ATOM 1247 N N . LYS A 1 164 ? 1.213 -2.237 -22.394 1.00 88.12 164 LYS A N 1
ATOM 1248 C CA . LYS A 1 164 ? 2.365 -1.532 -21.834 1.00 88.12 164 LYS A CA 1
ATOM 1249 C C . LYS A 1 164 ? 3.148 -2.516 -20.993 1.00 88.12 164 LYS A C 1
ATOM 1251 O O . LYS A 1 164 ? 2.586 -3.089 -20.060 1.00 88.12 164 LYS A O 1
ATOM 1256 N N . LEU A 1 165 ? 4.417 -2.708 -21.317 1.00 89.06 165 LEU A N 1
ATOM 1257 C CA . LEU A 1 165 ? 5.299 -3.588 -20.564 1.00 89.06 165 LEU A CA 1
ATOM 1258 C C . LEU A 1 165 ? 6.286 -2.735 -19.776 1.00 89.06 165 LEU A C 1
ATOM 1260 O O . LEU A 1 165 ? 7.054 -1.976 -20.359 1.00 89.06 165 LEU A O 1
ATOM 1264 N N . VAL A 1 166 ? 6.253 -2.843 -18.454 1.00 88.12 166 VAL A N 1
ATOM 1265 C CA . VAL A 1 166 ? 7.262 -2.227 -17.592 1.00 88.12 166 VAL A CA 1
ATOM 1266 C C . VAL A 1 166 ? 8.370 -3.243 -17.378 1.00 88.12 166 VAL A C 1
ATOM 1268 O O . VAL A 1 166 ? 8.114 -4.361 -16.932 1.00 88.12 166 VAL A O 1
ATOM 1271 N N . ILE A 1 167 ? 9.587 -2.861 -17.748 1.00 87.69 167 ILE A N 1
ATOM 1272 C CA . ILE A 1 167 ? 10.776 -3.707 -17.687 1.00 87.69 167 ILE A CA 1
ATOM 1273 C C . ILE A 1 167 ? 11.761 -3.152 -16.666 1.00 87.69 167 ILE A C 1
ATOM 1275 O O . ILE A 1 167 ? 11.815 -1.942 -16.438 1.00 87.69 167 ILE A O 1
ATOM 1279 N N . VAL A 1 168 ? 12.544 -4.056 -16.082 1.00 85.81 168 VAL A N 1
ATOM 1280 C CA . VAL A 1 168 ? 13.608 -3.737 -15.130 1.00 85.81 168 VAL A CA 1
ATOM 1281 C C . VAL A 1 168 ? 14.918 -4.256 -15.690 1.00 85.81 168 VAL A C 1
ATOM 1283 O O . VAL A 1 168 ? 15.032 -5.436 -16.032 1.00 85.81 168 VAL A O 1
ATOM 1286 N N . ASP A 1 169 ? 15.901 -3.375 -15.791 1.00 85.75 169 ASP A N 1
ATOM 1287 C CA . ASP A 1 169 ? 17.275 -3.760 -16.067 1.00 85.75 169 ASP A CA 1
ATOM 1288 C C . ASP A 1 169 ? 17.858 -4.451 -14.825 1.00 85.75 169 ASP A C 1
ATOM 1290 O O . ASP A 1 169 ? 17.862 -3.885 -13.733 1.00 85.75 169 ASP A O 1
ATOM 1294 N N . LYS A 1 170 ? 18.302 -5.703 -14.969 1.00 83.12 170 LYS A N 1
ATOM 1295 C CA . LYS A 1 170 ? 18.728 -6.529 -13.827 1.00 83.12 170 LYS A CA 1
ATOM 1296 C C . LYS A 1 170 ? 20.039 -6.071 -13.191 1.00 83.12 170 LYS A C 1
ATOM 1298 O O . LYS A 1 170 ? 20.274 -6.405 -12.037 1.00 83.12 170 LYS A O 1
ATOM 1303 N N . GLU A 1 171 ? 20.887 -5.365 -13.933 1.00 82.31 171 GLU A N 1
ATOM 1304 C CA . GLU A 1 171 ? 22.200 -4.933 -13.449 1.00 82.31 171 GLU A CA 1
ATOM 1305 C C . GLU A 1 171 ? 22.104 -3.582 -12.746 1.00 82.31 171 GLU A C 1
ATOM 1307 O O . GLU A 1 171 ? 22.730 -3.362 -11.713 1.00 82.31 171 GLU A O 1
ATOM 1312 N N . THR A 1 172 ? 21.290 -2.681 -13.294 1.00 80.25 172 THR A N 1
ATOM 1313 C CA . THR A 1 172 ? 21.179 -1.297 -12.811 1.00 80.25 172 THR A CA 1
ATOM 1314 C C . THR A 1 172 ? 19.931 -1.045 -11.964 1.00 80.25 172 THR A C 1
ATOM 1316 O O . THR A 1 172 ? 19.838 -0.031 -11.273 1.00 80.25 172 THR A O 1
ATOM 1319 N N . GLY A 1 173 ? 18.936 -1.931 -12.031 1.00 80.00 173 GLY A N 1
ATOM 1320 C CA . GLY A 1 173 ? 17.628 -1.722 -11.417 1.00 80.00 173 GLY A CA 1
ATOM 1321 C C . GLY A 1 173 ? 16.841 -0.571 -12.046 1.00 80.00 173 GLY A C 1
ATOM 1322 O O . GLY A 1 173 ? 15.916 -0.068 -11.420 1.00 80.00 173 GLY A O 1
ATOM 1323 N N . GLN A 1 174 ? 17.214 -0.103 -13.242 1.00 82.12 174 GLN A N 1
ATOM 1324 C CA . GLN A 1 174 ? 16.500 0.969 -13.935 1.00 82.12 174 GLN A CA 1
ATOM 1325 C C . GLN A 1 174 ? 15.231 0.462 -14.619 1.00 82.12 174 GLN A C 1
ATOM 1327 O O . GLN A 1 174 ? 15.177 -0.660 -15.127 1.00 82.12 174 GLN A O 1
ATOM 1332 N N . PHE A 1 175 ? 14.221 1.330 -14.672 1.00 81.00 175 PHE A N 1
ATOM 1333 C CA . PHE A 1 175 ? 12.919 1.036 -15.260 1.00 81.00 175 PHE A CA 1
ATOM 1334 C C . PHE A 1 175 ? 12.801 1.656 -16.635 1.00 81.00 175 PHE A C 1
ATOM 1336 O O . PHE A 1 175 ? 13.187 2.802 -16.859 1.00 81.00 175 PHE A O 1
ATOM 1343 N N . ALA A 1 176 ? 12.165 0.920 -17.534 1.00 84.44 176 ALA A N 1
ATOM 1344 C CA . ALA A 1 176 ? 11.656 1.482 -18.768 1.00 84.44 176 ALA A CA 1
ATOM 1345 C C . ALA A 1 176 ? 10.249 0.956 -19.022 1.00 84.44 176 ALA A C 1
ATOM 1347 O O . ALA A 1 176 ? 9.921 -0.191 -18.714 1.00 84.44 176 ALA A O 1
ATOM 1348 N N . ALA A 1 177 ? 9.406 1.807 -19.592 1.00 86.94 177 ALA A N 1
ATOM 1349 C CA . ALA A 1 177 ? 8.114 1.394 -20.096 1.00 86.94 177 ALA A CA 1
ATOM 1350 C C . ALA A 1 177 ? 8.193 1.236 -21.612 1.00 86.94 177 ALA A C 1
ATOM 1352 O O . ALA A 1 177 ? 8.577 2.161 -22.325 1.00 86.94 177 ALA A O 1
ATOM 1353 N N . LEU A 1 178 ? 7.808 0.062 -22.096 1.00 88.50 178 LEU A N 1
ATOM 1354 C CA . LEU A 1 178 ? 7.706 -0.244 -23.510 1.00 88.50 178 LEU A CA 1
ATOM 1355 C C . LEU A 1 178 ? 6.239 -0.180 -23.923 1.00 88.50 178 LEU A C 1
ATOM 1357 O O . LEU A 1 178 ? 5.397 -0.929 -23.423 1.00 88.50 178 LEU A O 1
ATOM 1361 N N . GLU A 1 179 ? 5.952 0.730 -24.844 1.00 86.31 179 GLU A N 1
ATOM 1362 C CA . GLU A 1 179 ? 4.643 0.902 -25.469 1.00 86.31 179 GLU A CA 1
ATOM 1363 C C . GLU A 1 179 ? 4.728 0.511 -26.954 1.00 86.31 179 GLU A C 1
ATOM 1365 O O . GLU A 1 179 ? 5.804 0.644 -27.559 1.00 86.31 179 GLU A O 1
ATOM 1370 N N . PRO A 1 180 ? 3.632 -0.003 -27.544 1.00 83.88 180 PRO A N 1
ATOM 1371 C CA . PRO A 1 180 ? 3.596 -0.397 -28.944 1.00 83.88 180 PRO A CA 1
ATOM 1372 C C . PRO A 1 180 ? 3.929 0.788 -29.846 1.00 83.88 180 PRO A C 1
ATOM 1374 O O . PRO A 1 180 ? 3.564 1.928 -29.565 1.00 83.88 180 PRO A O 1
ATOM 1377 N N . GLU A 1 181 ? 4.614 0.508 -30.945 1.00 82.81 181 GLU A N 1
ATOM 1378 C CA . GLU A 1 181 ? 5.033 1.525 -31.906 1.00 82.81 181 GLU A CA 1
ATOM 1379 C C . GLU A 1 181 ? 4.750 1.064 -33.323 1.00 82.81 181 GLU A C 1
ATOM 1381 O O . GLU A 1 181 ? 4.807 -0.126 -33.626 1.00 82.81 181 GLU A O 1
ATOM 1386 N N . VAL A 1 182 ? 4.432 2.026 -34.182 1.00 81.06 182 VAL A N 1
ATOM 1387 C CA . VAL A 1 182 ? 4.340 1.811 -35.621 1.00 81.06 182 VAL A CA 1
ATOM 1388 C C . VAL A 1 182 ? 5.609 2.370 -36.240 1.00 81.06 182 VAL A C 1
ATOM 1390 O O . VAL A 1 182 ? 5.845 3.576 -36.167 1.00 81.06 182 VAL A O 1
ATOM 1393 N N . GLN A 1 183 ? 6.422 1.499 -36.826 1.00 78.31 183 GLN A N 1
ATOM 1394 C CA . GLN A 1 183 ? 7.646 1.882 -37.520 1.00 78.31 183 GLN A CA 1
ATOM 1395 C C . GLN A 1 183 ? 7.466 1.758 -39.031 1.00 78.31 183 GLN A C 1
ATOM 1397 O O . GLN A 1 183 ? 6.704 0.928 -39.521 1.00 78.31 183 GLN A O 1
ATOM 1402 N N . TYR A 1 184 ? 8.191 2.591 -39.775 1.00 76.81 184 TYR A N 1
ATOM 1403 C CA . TYR A 1 184 ? 8.273 2.519 -41.230 1.00 76.81 184 TYR A CA 1
ATOM 1404 C C . TYR A 1 184 ? 9.726 2.275 -41.615 1.00 76.81 184 TYR A C 1
ATOM 1406 O O . TYR A 1 184 ? 10.603 3.047 -41.225 1.00 76.81 184 TYR A O 1
ATOM 1414 N N . ARG A 1 185 ? 9.995 1.211 -42.376 1.00 72.75 185 ARG A N 1
ATOM 1415 C CA . ARG A 1 185 ? 11.358 0.880 -42.807 1.00 72.75 185 ARG A CA 1
ATOM 1416 C C . ARG A 1 185 ? 11.761 1.710 -44.033 1.00 72.75 185 ARG A C 1
ATOM 1418 O O . ARG A 1 185 ? 11.098 1.611 -45.068 1.00 72.75 185 ARG A O 1
ATOM 1425 N N . PRO A 1 186 ? 12.851 2.496 -43.967 1.00 63.81 186 PRO A N 1
ATOM 1426 C CA . PRO A 1 186 ? 13.384 3.180 -45.140 1.00 63.81 186 PRO A CA 1
ATOM 1427 C C . PRO A 1 186 ? 13.919 2.162 -46.161 1.00 63.81 186 PRO A C 1
ATOM 1429 O O . PRO A 1 186 ? 14.644 1.243 -45.788 1.00 63.81 186 PRO A O 1
ATOM 1432 N N . GLY A 1 187 ? 13.587 2.328 -47.446 1.00 65.06 187 GLY A N 1
ATOM 1433 C CA . GLY A 1 187 ? 14.121 1.503 -48.544 1.00 65.06 187 GLY A CA 1
ATOM 1434 C C . GLY A 1 187 ? 13.182 0.425 -49.100 1.00 65.06 187 GLY A C 1
ATOM 1435 O O . GLY A 1 187 ? 13.543 -0.236 -50.070 1.00 65.06 187 GLY A O 1
ATOM 1436 N N . ALA A 1 188 ? 11.978 0.262 -48.547 1.00 64.38 188 ALA A N 1
ATOM 1437 C CA . ALA A 1 188 ? 10.937 -0.554 -49.170 1.00 64.38 188 ALA A CA 1
ATOM 1438 C C . ALA A 1 188 ? 10.255 0.216 -50.320 1.00 64.38 188 ALA A C 1
ATOM 1440 O O . ALA A 1 188 ? 9.982 1.409 -50.188 1.00 64.38 188 ALA A O 1
ATOM 1441 N N . GLU A 1 189 ? 9.928 -0.461 -51.431 1.00 62.47 189 GLU A N 1
ATOM 1442 C CA . GLU A 1 189 ? 9.176 0.135 -52.559 1.00 62.47 189 GLU A CA 1
ATOM 1443 C C . GLU A 1 189 ? 7.800 0.687 -52.132 1.00 62.47 189 GLU A C 1
ATOM 1445 O O . GLU A 1 189 ? 7.233 1.548 -52.806 1.00 62.47 189 GLU A O 1
ATOM 1450 N N . LYS A 1 190 ? 7.274 0.227 -50.987 1.00 69.31 190 LYS A N 1
ATOM 1451 C CA . LYS A 1 190 ? 6.097 0.769 -50.301 1.00 69.31 190 LYS A CA 1
ATOM 1452 C C . LYS A 1 190 ? 6.384 0.931 -48.811 1.00 69.31 190 LYS A C 1
ATOM 1454 O O . LYS A 1 190 ? 6.920 0.027 -48.178 1.00 69.31 190 LYS A O 1
ATOM 1459 N N . LEU A 1 191 ? 5.980 2.071 -48.250 1.00 69.44 191 LEU A N 1
ATOM 1460 C CA . LEU A 1 191 ? 5.991 2.323 -46.808 1.00 69.44 191 LEU A CA 1
ATOM 1461 C C . LEU A 1 191 ? 4.873 1.508 -46.145 1.00 69.44 191 LEU A C 1
ATOM 1463 O O . LEU A 1 191 ? 3.768 2.010 -45.945 1.00 69.44 191 LEU A O 1
ATOM 1467 N N . GLU A 1 192 ? 5.139 0.241 -45.847 1.00 73.00 192 GLU A N 1
ATOM 1468 C CA . GLU A 1 192 ? 4.215 -0.580 -45.066 1.00 73.00 192 GLU A CA 1
ATOM 1469 C C . GLU A 1 192 ? 4.438 -0.336 -43.563 1.00 73.00 192 GLU A C 1
ATOM 1471 O O . GLU A 1 192 ? 5.587 -0.367 -43.107 1.00 73.00 192 GLU A O 1
ATOM 1476 N N . PRO A 1 193 ? 3.373 -0.045 -42.790 1.00 74.88 193 PRO A N 1
ATOM 1477 C CA . PRO A 1 193 ? 3.483 0.154 -41.352 1.00 74.88 193 PRO A CA 1
ATOM 1478 C C . PRO A 1 193 ? 3.781 -1.178 -40.657 1.00 74.88 193 PRO A C 1
ATOM 1480 O O . PRO A 1 193 ? 2.995 -2.122 -40.727 1.00 74.88 193 PRO A O 1
ATOM 1483 N N . GLU A 1 194 ? 4.896 -1.241 -39.937 1.00 80.00 194 GLU A N 1
ATOM 1484 C CA . GLU A 1 194 ? 5.236 -2.370 -39.079 1.00 80.00 194 GLU A CA 1
ATOM 1485 C C . GLU A 1 194 ? 4.790 -2.074 -37.646 1.00 80.00 194 GLU A C 1
ATOM 1487 O O . GLU A 1 194 ? 5.262 -1.134 -37.005 1.00 80.00 194 GLU A O 1
ATOM 1492 N N . HIS A 1 195 ? 3.863 -2.882 -37.134 1.00 80.81 195 HIS A N 1
ATOM 1493 C CA . HIS A 1 195 ? 3.400 -2.787 -35.754 1.00 80.81 195 HIS A CA 1
ATOM 1494 C C . HIS A 1 195 ? 4.322 -3.590 -34.838 1.00 80.81 195 HIS A C 1
ATOM 1496 O O . HIS A 1 195 ? 4.284 -4.819 -34.839 1.00 80.81 195 HIS A O 1
ATOM 1502 N N . ILE A 1 196 ? 5.107 -2.895 -34.020 1.00 83.62 196 ILE A N 1
ATOM 1503 C CA . ILE A 1 196 ? 6.012 -3.510 -33.054 1.00 83.62 196 ILE A CA 1
ATOM 1504 C C . ILE A 1 196 ? 5.332 -3.559 -31.688 1.00 83.62 196 ILE A C 1
ATOM 1506 O O . ILE A 1 196 ? 4.950 -2.537 -31.110 1.00 83.62 196 ILE A O 1
ATOM 1510 N N . THR A 1 197 ? 5.182 -4.773 -31.168 1.00 86.50 197 THR A N 1
ATOM 1511 C CA . THR A 1 197 ? 4.658 -5.037 -29.821 1.00 86.50 197 THR A CA 1
ATOM 1512 C C . THR A 1 197 ? 5.682 -4.679 -28.732 1.00 86.50 197 THR A C 1
ATOM 1514 O O . THR A 1 197 ? 6.890 -4.676 -28.998 1.00 86.50 197 THR A O 1
ATOM 1517 N N . PRO A 1 198 ? 5.252 -4.403 -27.484 1.00 88.25 198 PRO A N 1
ATOM 1518 C CA . PRO A 1 198 ? 6.173 -4.211 -26.361 1.00 88.25 198 PRO A CA 1
ATOM 1519 C C . PRO A 1 198 ? 7.157 -5.375 -26.162 1.00 88.25 198 PRO A C 1
ATOM 1521 O O . PRO A 1 198 ? 8.320 -5.153 -25.834 1.00 88.25 198 PRO A O 1
ATOM 1524 N N . GLU A 1 199 ? 6.714 -6.611 -26.390 1.00 87.19 199 GLU A N 1
ATOM 1525 C CA . GLU A 1 199 ? 7.533 -7.818 -26.281 1.00 87.19 199 GLU A CA 1
ATOM 1526 C C . GLU A 1 199 ? 8.620 -7.875 -27.367 1.00 87.19 199 GLU A C 1
ATOM 1528 O O . GLU A 1 199 ? 9.780 -8.157 -27.065 1.00 87.19 199 GLU A O 1
ATOM 1533 N N . GLN A 1 200 ? 8.286 -7.535 -28.617 1.00 87.50 200 GLN A N 1
ATOM 1534 C CA . GLN A 1 200 ? 9.277 -7.420 -29.696 1.00 87.50 200 GLN A CA 1
ATOM 1535 C C . GLN A 1 200 ? 10.277 -6.290 -29.430 1.00 87.50 200 GLN A C 1
ATOM 1537 O O . GLN A 1 200 ? 11.474 -6.465 -29.650 1.00 87.50 200 GLN A O 1
ATOM 1542 N N . LYS A 1 201 ? 9.816 -5.151 -28.896 1.00 88.25 201 LYS A N 1
ATOM 1543 C CA . LYS A 1 201 ? 10.709 -4.063 -28.471 1.00 88.25 201 LYS A CA 1
ATOM 1544 C C . LYS A 1 201 ? 11.698 -4.502 -27.402 1.00 88.25 201 LYS A C 1
ATOM 1546 O O . LYS A 1 201 ? 12.854 -4.098 -27.453 1.00 88.25 201 LYS A O 1
ATOM 1551 N N . LEU A 1 202 ? 11.261 -5.309 -26.437 1.00 89.81 202 LEU A N 1
ATOM 1552 C CA . LEU A 1 202 ? 12.152 -5.831 -25.404 1.00 89.81 202 LEU A CA 1
ATOM 1553 C C . LEU A 1 202 ? 13.275 -6.676 -26.020 1.00 89.81 202 LEU A C 1
ATOM 1555 O O . LEU A 1 202 ? 14.437 -6.489 -25.669 1.00 89.81 202 LEU A O 1
ATOM 1559 N N . ASP A 1 203 ? 12.944 -7.562 -26.960 1.00 90.00 203 ASP A N 1
ATOM 1560 C CA . ASP A 1 203 ? 13.937 -8.392 -27.651 1.00 90.00 203 ASP A CA 1
ATOM 1561 C C . ASP A 1 203 ? 14.928 -7.544 -28.469 1.00 90.00 203 ASP A C 1
ATOM 1563 O O . ASP A 1 203 ? 16.142 -7.717 -28.352 1.00 90.00 203 ASP A O 1
ATOM 1567 N N . ILE A 1 204 ? 14.425 -6.557 -29.220 1.00 89.19 204 ILE A N 1
ATOM 1568 C CA . ILE A 1 204 ? 15.257 -5.604 -29.974 1.00 89.19 204 ILE A CA 1
ATOM 1569 C C . ILE A 1 204 ? 16.183 -4.822 -29.035 1.00 89.19 204 ILE A C 1
ATOM 1571 O O . ILE A 1 204 ? 17.376 -4.698 -29.318 1.00 89.19 204 ILE A O 1
ATOM 1575 N N . ASN A 1 205 ? 15.666 -4.329 -27.906 1.00 89.81 205 ASN A N 1
ATOM 1576 C CA . ASN A 1 205 ? 16.448 -3.573 -26.928 1.00 89.81 205 ASN A CA 1
ATOM 1577 C C . ASN A 1 205 ? 17.560 -4.428 -26.315 1.00 89.81 205 ASN A C 1
ATOM 1579 O O . ASN A 1 205 ? 18.687 -3.953 -26.186 1.00 89.81 205 ASN A O 1
ATOM 1583 N N . ASN A 1 206 ? 17.268 -5.684 -25.966 1.00 90.25 206 ASN A N 1
ATOM 1584 C CA . ASN A 1 206 ? 18.262 -6.600 -25.408 1.00 90.25 206 ASN A CA 1
ATOM 1585 C C . ASN A 1 206 ? 19.367 -6.925 -26.421 1.00 90.25 206 ASN A C 1
ATOM 1587 O O . ASN A 1 206 ? 20.544 -6.853 -26.073 1.00 90.25 206 ASN A O 1
ATOM 1591 N N . LYS A 1 207 ? 19.005 -7.223 -27.676 1.00 92.62 207 LYS A N 1
ATOM 1592 C CA . LYS A 1 207 ? 19.972 -7.482 -28.757 1.00 92.62 207 LYS A CA 1
ATOM 1593 C C . LYS A 1 207 ? 20.840 -6.262 -29.041 1.00 92.62 207 LYS A C 1
ATOM 1595 O O . LYS A 1 207 ? 22.057 -6.362 -29.013 1.00 92.62 207 LYS A O 1
ATOM 1600 N N . THR A 1 208 ? 20.219 -5.094 -29.195 1.00 91.00 208 THR A N 1
ATOM 1601 C CA . THR A 1 208 ? 20.934 -3.829 -29.420 1.00 91.00 208 THR A CA 1
ATOM 1602 C C . THR A 1 208 ? 21.901 -3.514 -28.280 1.00 91.00 208 THR A C 1
ATOM 1604 O O . THR A 1 208 ? 23.036 -3.115 -28.529 1.00 91.00 208 THR A O 1
ATOM 1607 N N . LYS A 1 209 ? 21.479 -3.702 -27.019 1.00 88.44 209 LYS A N 1
ATOM 1608 C CA . LYS A 1 209 ? 22.365 -3.521 -25.860 1.00 88.44 209 LYS A CA 1
ATOM 1609 C C . LYS A 1 209 ? 23.563 -4.468 -25.923 1.00 88.44 209 LYS A C 1
ATOM 1611 O O . LYS A 1 209 ? 24.688 -4.005 -25.774 1.00 88.44 209 LYS A O 1
ATOM 1616 N N . TRP A 1 210 ? 23.322 -5.754 -26.174 1.00 89.69 210 TRP A N 1
ATOM 1617 C CA . TRP A 1 210 ? 24.379 -6.757 -26.295 1.00 89.69 210 TRP A CA 1
ATOM 1618 C C . TRP A 1 210 ? 25.375 -6.413 -27.407 1.00 89.69 210 TRP A C 1
ATOM 1620 O O . TRP A 1 210 ? 26.578 -6.358 -27.157 1.00 89.69 210 TRP A O 1
ATOM 1630 N N . ASP A 1 211 ? 24.881 -6.111 -28.607 1.00 92.62 211 ASP A N 1
ATOM 1631 C CA . ASP A 1 211 ? 25.720 -5.797 -29.764 1.00 92.62 211 ASP A CA 1
ATOM 1632 C C . ASP A 1 211 ? 26.583 -4.555 -29.506 1.00 92.62 211 ASP A C 1
ATOM 1634 O O . ASP A 1 211 ? 27.792 -4.590 -29.734 1.00 92.62 211 ASP A O 1
ATOM 1638 N N . ASN A 1 212 ? 26.006 -3.494 -28.929 1.00 91.06 212 ASN A N 1
ATOM 1639 C CA . ASN A 1 212 ? 26.750 -2.288 -28.557 1.00 91.06 212 ASN A CA 1
ATOM 1640 C C . ASN A 1 212 ? 27.856 -2.578 -27.529 1.00 91.06 212 ASN A C 1
ATOM 1642 O O . ASN A 1 212 ? 28.967 -2.058 -27.659 1.00 91.06 212 ASN A O 1
ATOM 1646 N N . SER A 1 213 ? 27.582 -3.422 -26.528 1.00 88.38 213 SER A N 1
ATOM 1647 C CA . SER A 1 213 ? 28.588 -3.843 -25.547 1.00 88.38 213 SER A CA 1
ATOM 1648 C C . SER A 1 213 ? 29.735 -4.614 -26.205 1.00 88.38 213 SER A C 1
ATOM 1650 O O . SER A 1 213 ? 30.899 -4.363 -25.893 1.00 88.38 213 SER A O 1
ATOM 1652 N N . ILE A 1 214 ? 29.435 -5.508 -27.152 1.00 91.00 214 ILE A N 1
ATOM 1653 C CA . ILE A 1 214 ? 30.455 -6.256 -27.899 1.00 91.00 214 ILE A CA 1
ATOM 1654 C C . ILE A 1 214 ? 31.271 -5.331 -28.807 1.00 91.00 214 ILE A C 1
ATOM 1656 O O . ILE A 1 214 ? 32.499 -5.406 -28.795 1.00 91.00 214 ILE A O 1
ATOM 1660 N N . SER A 1 215 ? 30.635 -4.422 -29.551 1.00 92.19 215 SER A N 1
ATOM 1661 C CA . SER A 1 215 ? 31.341 -3.467 -30.413 1.00 92.19 215 SER A CA 1
ATOM 1662 C C . SER A 1 215 ? 32.303 -2.575 -29.628 1.00 92.19 215 SER A C 1
ATOM 1664 O O . SER A 1 215 ? 33.426 -2.349 -30.075 1.00 92.19 215 SER A O 1
ATOM 1666 N N . GLN A 1 216 ? 31.910 -2.114 -28.436 1.00 90.50 216 GLN A N 1
ATOM 1667 C CA . GLN A 1 216 ? 32.789 -1.320 -27.577 1.00 90.50 216 GLN A CA 1
ATOM 1668 C C . GLN A 1 216 ? 34.007 -2.124 -27.093 1.00 90.50 216 GLN A C 1
ATOM 1670 O O . GLN A 1 216 ? 35.118 -1.595 -27.050 1.00 90.50 216 GLN A O 1
ATOM 1675 N N . LEU A 1 217 ? 33.822 -3.405 -26.756 1.00 91.00 217 LEU A N 1
ATOM 1676 C CA . LEU A 1 217 ? 34.923 -4.295 -26.382 1.00 91.00 217 LEU A CA 1
ATOM 1677 C C . LEU A 1 217 ? 35.886 -4.538 -27.550 1.00 91.00 217 LEU A C 1
ATOM 1679 O O . LEU A 1 217 ?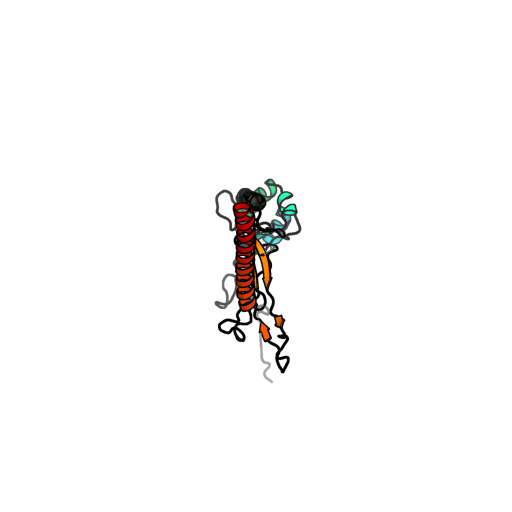 37.097 -4.491 -27.343 1.00 91.00 217 LEU A O 1
ATOM 1683 N N . ILE A 1 218 ? 35.362 -4.762 -28.759 1.00 91.44 218 ILE A N 1
ATOM 1684 C CA . ILE A 1 218 ? 36.172 -4.961 -29.971 1.00 91.44 218 ILE A CA 1
ATOM 1685 C C . ILE A 1 218 ? 37.006 -3.712 -30.264 1.00 91.44 218 ILE A C 1
ATOM 1687 O O . ILE A 1 218 ? 38.220 -3.823 -30.385 1.00 91.44 218 ILE A O 1
ATOM 1691 N N . PHE A 1 219 ? 36.388 -2.528 -30.279 1.00 91.69 219 PHE A N 1
ATOM 1692 C CA . PHE A 1 219 ? 37.094 -1.266 -30.520 1.00 91.69 219 PHE A CA 1
ATOM 1693 C C . PHE A 1 219 ? 38.224 -1.019 -29.505 1.00 91.69 219 PHE A C 1
ATOM 1695 O O . PHE A 1 219 ? 39.333 -0.632 -29.869 1.00 91.69 219 PHE A O 1
ATOM 1702 N N . ASN A 1 220 ? 37.964 -1.271 -28.216 1.00 91.69 220 ASN A N 1
ATOM 1703 C CA . ASN A 1 220 ? 38.983 -1.126 -27.174 1.00 91.69 220 ASN A CA 1
ATOM 1704 C C . ASN A 1 220 ? 40.119 -2.145 -27.325 1.00 91.69 220 ASN A C 1
ATOM 1706 O O . ASN A 1 220 ? 41.267 -1.810 -27.037 1.00 91.69 220 ASN A O 1
ATOM 1710 N N . LYS A 1 221 ? 39.807 -3.372 -27.760 1.00 91.50 221 LYS A N 1
ATOM 1711 C CA . LYS A 1 221 ? 40.808 -4.399 -28.042 1.00 91.50 221 LYS A CA 1
ATOM 1712 C C . LYS A 1 221 ? 41.694 -3.995 -29.219 1.00 91.50 221 LYS A C 1
ATOM 1714 O O . LYS A 1 221 ? 42.904 -3.992 -29.051 1.00 91.50 221 LYS A O 1
ATOM 1719 N N . GLU A 1 222 ? 41.108 -3.627 -30.358 1.00 92.12 222 GLU A N 1
ATOM 1720 C CA . GLU A 1 222 ? 41.861 -3.207 -31.551 1.00 92.12 222 GLU A CA 1
ATOM 1721 C C . GLU A 1 222 ? 42.838 -2.078 -31.208 1.00 92.12 222 GLU A C 1
ATOM 1723 O O . GLU A 1 222 ? 44.019 -2.152 -31.528 1.00 92.12 222 GLU A O 1
ATOM 1728 N N . ARG A 1 223 ? 42.381 -1.086 -30.437 1.00 90.69 223 ARG A N 1
ATOM 1729 C CA . ARG A 1 223 ? 43.229 0.023 -29.989 1.00 90.69 223 ARG A CA 1
ATOM 1730 C C . ARG A 1 223 ? 44.337 -0.396 -29.016 1.00 90.69 223 ARG A C 1
ATOM 1732 O O . ARG A 1 223 ? 45.394 0.227 -28.997 1.00 90.69 223 ARG A O 1
ATOM 1739 N N . ALA A 1 224 ? 44.095 -1.391 -28.166 1.00 90.62 224 ALA A N 1
ATOM 1740 C CA . ALA A 1 224 ? 45.123 -1.922 -27.276 1.00 90.62 224 ALA A CA 1
ATOM 1741 C C . ALA A 1 224 ? 46.178 -2.718 -28.056 1.00 90.62 224 ALA A C 1
ATOM 1743 O O . ALA A 1 224 ? 47.364 -2.559 -27.783 1.00 90.62 224 ALA A O 1
ATOM 1744 N N . ASP A 1 225 ? 45.744 -3.521 -29.030 1.00 91.81 225 ASP A N 1
ATOM 1745 C CA . ASP A 1 225 ? 46.622 -4.293 -29.909 1.00 91.81 225 ASP A CA 1
ATOM 1746 C C . ASP A 1 225 ? 47.518 -3.342 -30.735 1.00 91.81 225 ASP A C 1
ATOM 1748 O O . ASP A 1 225 ? 48.732 -3.521 -30.737 1.00 91.81 225 ASP A O 1
ATOM 1752 N N . GLU A 1 226 ? 46.969 -2.256 -31.301 1.00 89.12 226 GLU A N 1
ATOM 1753 C CA . GLU A 1 226 ? 47.751 -1.199 -31.980 1.00 89.12 226 GLU A CA 1
ATOM 1754 C C . GLU A 1 226 ? 48.845 -0.593 -31.077 1.00 89.12 226 GLU A C 1
ATOM 1756 O O . GLU A 1 226 ? 49.997 -0.467 -31.482 1.00 89.12 226 GLU A O 1
ATOM 1761 N N . ILE A 1 227 ? 48.512 -0.240 -29.827 1.00 89.81 227 ILE A N 1
ATOM 1762 C CA . ILE A 1 227 ? 49.473 0.361 -28.881 1.00 89.81 227 ILE A CA 1
ATOM 1763 C C . ILE A 1 227 ? 50.578 -0.628 -28.485 1.00 89.81 227 ILE A C 1
ATOM 1765 O O . ILE A 1 227 ? 51.708 -0.216 -28.222 1.00 89.81 227 ILE A O 1
ATOM 1769 N N . LEU A 1 228 ? 50.247 -1.916 -28.379 1.00 85.19 228 LEU A N 1
ATOM 1770 C CA . LEU A 1 228 ? 51.199 -2.961 -28.007 1.00 85.19 228 LEU A CA 1
ATOM 1771 C C . LEU A 1 228 ? 52.108 -3.373 -29.172 1.00 85.19 228 LEU A C 1
ATOM 1773 O O . LEU A 1 228 ? 53.209 -3.840 -28.905 1.00 85.19 228 LEU A O 1
ATOM 1777 N N . GLU A 1 229 ? 51.674 -3.213 -30.426 1.00 82.62 229 GLU A N 1
ATOM 1778 C CA . GLU A 1 229 ? 52.506 -3.449 -31.617 1.00 82.62 229 GLU A CA 1
ATOM 1779 C C . GLU A 1 229 ? 53.478 -2.290 -31.915 1.00 82.62 229 GLU A C 1
ATOM 1781 O O . GLU A 1 229 ? 54.546 -2.523 -32.482 1.00 82.62 229 GLU A O 1
ATOM 1786 N N . ASP A 1 230 ? 53.152 -1.062 -31.495 1.00 65.44 230 ASP A N 1
ATOM 1787 C CA . ASP A 1 230 ? 54.003 0.133 -31.640 1.00 65.44 230 ASP A CA 1
ATOM 1788 C C . ASP A 1 230 ? 55.133 0.243 -30.578 1.00 65.44 230 ASP A C 1
ATOM 1790 O O . ASP A 1 230 ? 55.888 1.227 -30.564 1.00 65.44 230 ASP A O 1
ATOM 1794 N N . HIS A 1 231 ? 55.286 -0.759 -29.700 1.00 52.88 231 HIS A N 1
ATOM 1795 C CA . HIS A 1 231 ? 56.324 -0.860 -28.661 1.00 52.88 231 HIS A CA 1
ATOM 1796 C C . HIS A 1 231 ? 57.195 -2.115 -28.803 1.00 52.88 231 HIS A C 1
ATOM 1798 O O . HIS A 1 231 ? 58.405 -2.001 -28.485 1.00 52.88 231 HIS A O 1
#

Foldseek 3Di:
DDDDDDDPPDPDPDDDDLVHDPDPPDDRQQNDEEEFPCVALQVQVRLVVVVVVVYQEYEYRPQAVVSVVVNDLVSLLVLLVVCVVSVHAYAYAHYEEALQCQDQQFHDPVSNVVSVVVVVVRVVSNCSNPVPDDHHYHYNHHPPDDDWAFDDPVPDDVQATTQKDWDADPPGRHIDIFHWDWDFDPPDPDRDTDIAHSSNVVVVVVVVVVVVVVVVVVVVVVVVVVVVVVD

Secondary structure (DSSP, 8-state):
----------S---PPPTTS-SSTTPPPGGG-EEE--TT-S-HHHHHHHHHTTT-SEEEEE--SHHHHHHS-HHHHHHHHHHHHHHT-EEEEEPPP-B-S-EETTEE-HHHHHHHHHHHHHHHHHHGGG-TTS---EE---BTTPPPPEEPPGGG-BTTB-EEEEEEE-TTT--EEEE--EEEE-TT-SS-PEEEE-HHHHHHHHHHHHHHHHHHHHHHHHHHHHHHHH--

Radius of gyration: 31.02 Å; chains: 1; bounding box: 130×30×79 Å

pLDDT: mean 84.96, std 11.72, range [42.69, 97.06]

Sequence (231 aa):
MERGGYKISDIYQGGYSSLTPPSGNYITAATLGMTTDPRTANILQEVSTKLSSGVKHIEVEAVSPEIFDSIPKQHLKEVNRLSKLTGIDVSLHGPVMNVSGITQQGFSEAEREAMERRVADVLIRSHELNPDGNIPVNFHSAEGFPGSQLLPPSEREEGKKARKLVIVDKETGQFAALEPEVQYRPGAEKLEPEHITPEQKLDINNKTKWDNSISQLIFNKERADEILEDH